Protein 9IN7 (pdb70)

Structure (mmCIF, N/CA/C/O backbone):
data_9IN7
#
_entry.id   9IN7
#
_cell.length_a   46.498
_cell.length_b   114.948
_cell.length_c   53.171
_cell.angle_alpha   90.000
_cell.angle_beta   90.000
_cell.angle_gamma   90.000
#
_symmetry.space_group_name_H-M   'P 21 21 2'
#
loop_
_entity.id
_entity.type
_entity.pdbx_description
1 polymer 'Viral rhodopsin OLPVR1'
2 non-polymer 'SODIUM ION'
3 non-polymer RETINAL
4 non-polymer '(2S)-2,3-dihydroxypropyl (9Z)-hexadec-9-enoate'
5 non-polymer '(2R)-2,3-dihydroxypropyl (9Z)-octadec-9-enoate'
6 non-polymer EICOSANE
7 non-polymer GLYCEROL
8 water water
#
loop_
_atom_site.group_PDB
_atom_site.id
_atom_site.type_symbol
_atom_site.label_atom_id
_atom_site.label_alt_id
_atom_site.label_comp_id
_atom_site.label_asym_id
_atom_site.label_entity_id
_atom_site.label_seq_id
_atom_site.pdbx_PDB_ins_code
_atom_site.Cartn_x
_atom_site.Cartn_y
_atom_site.Cartn_z
_atom_site.occupancy
_atom_site.B_iso_or_equiv
_atom_site.auth_seq_id
_atom_site.auth_comp_id
_atom_site.auth_asym_id
_atom_site.auth_atom_id
_atom_site.pdbx_PDB_model_num
ATOM 11 N N . ASP A 1 2 ? -1.82627 28.72262 -22.22485 1.000 39.70736 2 ASP A N 1
ATOM 12 C CA . ASP A 1 2 ? -1.76445 29.94644 -21.41043 1.000 36.60508 2 ASP A CA 1
ATOM 13 C C . ASP A 1 2 ? -2.61556 29.87316 -20.13973 1.000 29.15280 2 ASP A C 1
ATOM 14 O O . ASP A 1 2 ? -2.20025 30.32854 -19.07648 1.000 29.90906 2 ASP A O 1
ATOM 19 N N . ASN A 1 3 ? -3.81889 29.31454 -20.24429 1.000 26.45482 3 ASN A N 1
ATOM 20 C CA . ASN A 1 3 ? -4.64551 29.22182 -19.04908 1.000 25.49435 3 ASN A CA 1
ATOM 21 C C . ASN A 1 3 ? -4.17094 28.13440 -18.10021 1.000 22.53082 3 ASN A C 1
ATOM 22 O O . ASN A 1 3 ? -4.36463 28.26517 -16.88804 1.000 20.19391 3 ASN A O 1
ATOM 27 N N . ILE A 1 4 ? -3.58260 27.04530 -18.61556 1.000 22.34905 4 ILE A N 1
ATOM 28 C CA . ILE A 1 4 ? -2.97155 26.07331 -17.71208 1.000 20.31475 4 ILE A CA 1
ATOM 29 C C . ILE A 1 4 ? -1.85657 26.73274 -16.93108 1.000 21.20101 4 ILE A C 1
ATOM 30 O O . ILE A 1 4 ? -1.74335 26.57509 -15.71818 1.000 23.01147 4 ILE A O 1
ATOM 35 N N . ILE A 1 5 ? -1.02066 27.49257 -17.61644 1.000 19.47800 5 ILE A N 1
ATOM 36 C CA . ILE A 1 5 ? 0.09141 28.15989 -16.94590 1.000 20.76234 5 ILE A CA 1
ATOM 37 C C . ILE A 1 5 ? -0.43741 29.18690 -15.95661 1.000 18.42102 5 ILE A C 1
ATOM 38 O O . ILE A 1 5 ? 0.06405 29.29605 -14.83060 1.000 20.40927 5 ILE A O 1
ATOM 43 N N . MET A 1 6 ? -1.42816 29.99144 -16.37530 1.000 19.32348 6 MET A N 1
ATOM 44 C CA . MET A 1 6 ? -1.92964 31.03877 -15.48862 1.000 20.39877 6 MET A CA 1
ATOM 45 C C . MET A 1 6 ? -2.49480 30.43894 -14.20659 1.000 19.05929 6 MET A C 1
ATOM 46 O O . MET A 1 6 ? -2.19828 30.90927 -13.10280 1.000 18.80095 6 MET A O 1
ATOM 51 N N . THR A 1 7 ? -3.30645 29.38215 -14.32555 1.000 17.51802 7 THR A N 1
ATOM 52 C CA . THR A 1 7 ? -3.85226 28.75613 -13.12888 1.000 16.88990 7 THR A CA 1
ATOM 53 C C . THR A 1 7 ? -2.75741 28.07748 -12.31609 1.000 16.47737 7 THR A C 1
ATOM 54 O O . THR A 1 7 ? -2.85537 28.02373 -11.08368 1.000 17.05469 7 THR A O 1
ATOM 58 N N . ALA A 1 8 ? -1.70795 27.58195 -12.98162 1.000 17.23774 8 ALA A N 1
ATOM 59 C CA . ALA A 1 8 ? -0.55589 27.04293 -12.25790 1.000 16.72407 8 ALA A CA 1
ATOM 60 C C . ALA A 1 8 ? 0.12598 28.11826 -11.42717 1.000 17.11639 8 ALA A C 1
ATOM 61 O O . ALA A 1 8 ? 0.47066 27.88902 -10.25910 1.000 17.83585 8 ALA A O 1
ATOM 63 N N . TYR A 1 9 ? 0.30850 29.31114 -12.00509 1.000 17.47819 9 TYR A N 1
ATOM 64 C CA . TYR A 1 9 ? 0.89044 30.40912 -11.25599 1.000 16.83954 9 TYR A CA 1
ATOM 65 C C . TYR A 1 9 ? 0.00317 30.83847 -10.09412 1.000 15.93452 9 TYR A C 1
ATOM 66 O O . TYR A 1 9 ? 0.51406 31.15361 -9.01990 1.000 17.07346 9 TYR A O 1
ATOM 75 N N . ILE A 1 10 ? -1.32428 30.89763 -10.28779 1.000 17.09501 10 ILE A N 1
ATOM 76 C CA . ILE A 1 10 ? -2.22355 31.22230 -9.17476 1.000 16.31788 10 ILE A CA 1
ATOM 77 C C . ILE A 1 10 ? -2.02625 30.22613 -8.03637 1.000 17.86064 10 ILE A C 1
ATOM 78 O O . ILE A 1 10 ? -1.89679 30.60132 -6.86121 1.000 17.30082 10 ILE A O 1
ATOM 83 N N . SER A 1 11 ? -1.98505 28.93218 -8.38313 1.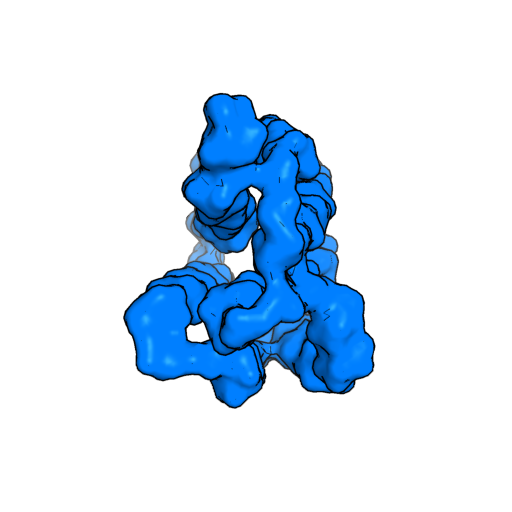000 17.07945 11 SER A N 1
ATOM 84 C CA . SER A 1 11 ? -1.78693 27.88279 -7.38908 1.000 15.57083 11 SER A CA 1
ATOM 85 C C . SER A 1 11 ? -0.44159 28.03764 -6.68665 1.000 15.60704 11 SER A C 1
ATOM 86 O O . SER A 1 11 ? -0.36062 27.94871 -5.46041 1.000 17.55851 11 SER A O 1
ATOM 89 N N . ILE A 1 12 ? 0.62822 28.27457 -7.45063 1.000 16.09438 12 ILE A N 1
ATOM 90 C CA . ILE A 1 12 ? 1.95138 28.47878 -6.85585 1.000 18.29730 12 ILE A CA 1
ATOM 91 C C . ILE A 1 12 ? 1.95461 29.68286 -5.92310 1.000 16.67632 12 ILE A C 1
ATOM 92 O O . ILE A 1 12 ? 2.56048 29.64811 -4.84410 1.000 17.78484 12 ILE A O 1
ATOM 97 N N . PHE A 1 13 ? 1.27868 30.77437 -6.31623 1.000 16.27501 13 PHE A N 1
ATOM 98 C CA . PHE A 1 13 ? 1.20773 31.97065 -5.48991 1.000 17.54482 13 PHE A CA 1
ATOM 99 C C . PHE A 1 13 ? 0.61379 31.62191 -4.13198 1.000 16.56032 13 PHE A C 1
ATOM 100 O O . PHE A 1 13 ? 1.18216 31.95099 -3.08157 1.000 18.18736 13 PHE A O 1
ATOM 108 N N A VAL A 1 14 ? -0.52219 30.92545 -4.14118 0.500 17.04407 14 VAL A N 1
ATOM 109 N N B VAL A 1 14 ? -0.54433 30.97237 -4.12288 0.500 17.29286 14 VAL A N 1
ATOM 110 C CA A VAL A 1 14 ? -1.17577 30.54742 -2.89297 0.500 15.98793 14 VAL A CA 1
ATOM 111 C CA B VAL A 1 14 ? -1.12504 30.58748 -2.84091 0.500 17.12615 14 VAL A CA 1
ATOM 112 C C A VAL A 1 14 ? -0.33331 29.54540 -2.09911 0.500 16.63503 14 VAL A C 1
ATOM 113 C C B VAL A 1 14 ? -0.20114 29.63760 -2.08287 0.500 16.31556 14 VAL A C 1
ATOM 114 O O A VAL A 1 14 ? -0.34156 29.56084 -0.86382 0.500 16.91433 14 VAL A O 1
ATOM 115 O O B VAL A 1 14 ? -0.02137 29.77361 -0.86506 0.500 15.77431 14 VAL A O 1
ATOM 122 N N . GLN A 1 15 ? 0.40621 28.67445 -2.78580 1.000 16.60583 15 GLN A N 1
ATOM 123 C CA . GLN A 1 15 ? 1.28407 27.72385 -2.11133 1.000 16.82212 15 GLN A CA 1
ATOM 124 C C . GLN A 1 15 ? 2.38344 28.43961 -1.33310 1.000 17.68666 15 GLN A C 1
ATOM 125 O O . GLN A 1 15 ? 2.68406 28.08989 -0.19132 1.000 17.31309 15 GLN A O 1
ATOM 131 N N . ILE A 1 16 ? 3.02710 29.41613 -1.96319 1.000 18.33487 16 ILE A N 1
ATOM 132 C CA . ILE A 1 16 ? 4.14275 30.09399 -1.33909 1.000 20.16966 16 ILE A CA 1
ATOM 133 C C . ILE A 1 16 ? 3.68562 30.83492 -0.09683 1.000 18.90342 16 ILE A C 1
ATOM 134 O O . ILE A 1 16 ? 4.32912 30.77025 0.95083 1.000 21.22527 16 ILE A O 1
ATOM 139 N N . ILE A 1 17 ? 2.58306 31.57540 -0.20112 1.000 19.11024 17 ILE A N 1
ATOM 140 C CA . ILE A 1 17 ? 2.11374 32.33516 0.95779 1.000 21.18922 17 ILE A CA 1
ATOM 141 C C . ILE A 1 17 ? 1.65746 31.38593 2.07190 1.000 18.31193 17 ILE A C 1
ATOM 142 O O . ILE A 1 17 ? 1.94976 31.59976 3.25696 1.000 20.33270 17 ILE A O 1
ATOM 147 N N A THR A 1 18 ? 0.97868 30.29961 1.69299 0.700 17.97551 18 THR A N 1
ATOM 148 N N B THR A 1 18 ? 0.93765 30.32540 1.71729 0.300 18.81445 18 THR A N 1
ATOM 149 C CA A THR A 1 18 ? 0.52369 29.31148 2.66682 0.700 17.41113 18 THR A CA 1
ATOM 150 C CA B THR A 1 18 ? 0.54082 29.36627 2.73945 0.300 19.51962 18 THR A CA 1
ATOM 151 C C A THR A 1 18 ? 1.68367 28.62431 3.36945 0.700 17.77472 18 THR A C 1
ATOM 152 C C B THR A 1 18 ? 1.75133 28.75331 3.42411 0.300 18.66425 18 THR A C 1
ATOM 153 O O A THR A 1 18 ? 1.59267 28.28942 4.55581 0.700 18.77553 18 THR A O 1
ATOM 154 O O B THR A 1 18 ? 1.77392 28.62475 4.65355 0.300 15.86349 18 THR A O 1
ATOM 161 N N . ALA A 1 19 ? 2.78241 28.39223 2.65403 1.000 18.30804 19 ALA A N 1
ATOM 162 C CA . ALA A 1 19 ? 3.94452 27.77118 3.27592 1.000 17.77719 19 ALA A CA 1
ATOM 163 C C . ALA A 1 19 ? 4.56402 28.70792 4.30826 1.000 18.29951 19 ALA A C 1
ATOM 164 O O . ALA A 1 19 ? 4.94474 28.27457 5.41001 1.000 17.38022 19 ALA A O 1
ATOM 166 N N . ILE A 1 20 ? 4.67619 29.99353 3.97125 1.000 17.66060 20 ILE A N 1
ATOM 167 C CA . ILE A 1 20 ? 5.21204 30.96350 4.93619 1.000 18.57187 20 ILE A CA 1
ATOM 168 C C . ILE A 1 20 ? 4.34667 30.99746 6.18589 1.000 17.17360 20 ILE A C 1
ATOM 169 O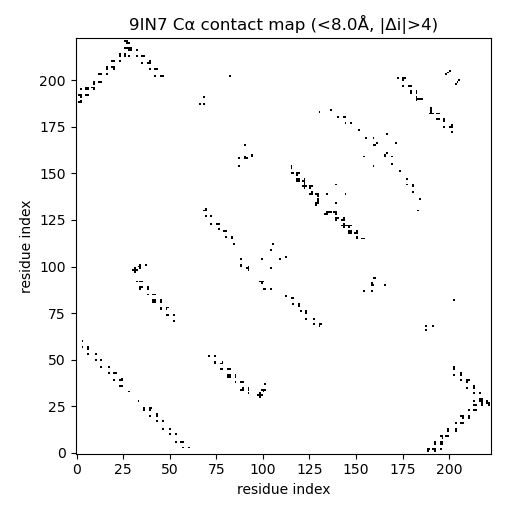 O . ILE A 1 20 ? 4.84379 30.91436 7.32075 1.000 19.16846 20 ILE A O 1
ATOM 174 N N . ILE A 1 21 ? 3.03580 31.11168 5.99588 1.000 19.33270 21 ILE A N 1
ATOM 175 C CA . ILE A 1 21 ? 2.11539 31.13757 7.12440 1.000 19.68580 21 ILE A CA 1
ATOM 176 C C . ILE A 1 21 ? 2.28069 29.88079 7.96715 1.000 19.21647 21 ILE A C 1
ATOM 177 O O . ILE A 1 21 ? 2.33701 29.93718 9.20319 1.000 18.84851 21 ILE A O 1
ATOM 182 N N . SER A 1 22 ? 2.36886 28.72646 7.30939 1.000 18.56895 22 SER A N 1
ATOM 183 C CA . SER A 1 22 ? 2.44887 27.46668 8.04041 1.000 18.66945 22 SER A CA 1
ATOM 184 C C . SER A 1 22 ? 3.73155 27.38080 8.85934 1.000 17.85333 22 SER A C 1
ATOM 185 O O . SER A 1 22 ? 3.71552 26.87835 9.98565 1.000 19.88991 22 SER A O 1
ATOM 188 N N . VAL A 1 23 ? 4.85451 27.85414 8.31683 1.000 16.75570 23 VAL A N 1
ATOM 189 C CA . VAL A 1 23 ? 6.10695 27.79353 9.06023 1.000 18.52999 23 VAL A CA 1
ATOM 190 C C . VAL A 1 23 ? 6.00498 28.60298 10.34693 1.000 19.22225 23 VAL A C 1
ATOM 191 O O . VAL A 1 23 ? 6.36332 28.11804 11.42373 1.000 18.22334 23 VAL A O 1
ATOM 195 N N . TYR A 1 24 ? 5.46489 29.82735 10.27163 1.000 17.70840 24 TYR A N 1
ATOM 196 C CA . TYR A 1 24 ? 5.25932 30.60113 11.49397 1.000 16.95887 24 TYR A CA 1
ATOM 197 C C . TYR A 1 24 ? 4.32322 29.87917 12.44538 1.000 17.53716 24 TYR A C 1
ATOM 198 O O . TYR A 1 24 ? 4.52970 29.87839 13.66269 1.000 19.26018 24 TYR A O 1
ATOM 207 N N . GLY A 1 25 ? 3.31266 29.21954 11.89945 1.000 17.66237 25 GLY A N 1
ATOM 208 C CA . GLY A 1 25 ? 2.36041 28.48741 12.71816 1.000 18.00063 25 GLY A CA 1
ATOM 209 C C . GLY A 1 25 ? 3.01663 27.42168 13.57328 1.000 19.24996 25 GLY A C 1
ATOM 210 O O . GLY A 1 25 ? 2.54133 27.12821 14.66524 1.000 19.80733 25 GLY A O 1
ATOM 211 N N . LEU A 1 26 ? 4.08349 26.80041 13.06857 1.000 18.28556 26 LEU A N 1
ATOM 212 C CA . LEU A 1 26 ? 4.78651 25.75857 13.80506 1.000 20.32295 26 LEU A CA 1
ATOM 213 C C . LEU A 1 26 ? 5.39031 26.26080 15.10136 1.000 20.38663 26 LEU A C 1
ATOM 214 O O . LEU A 1 26 ? 5.65138 25.45376 16.00293 1.000 23.84336 26 LEU A O 1
ATOM 219 N N . PHE A 1 27 ? 5.61233 27.55461 15.22444 1.000 21.12229 27 PHE A N 1
ATOM 220 C CA . PHE A 1 27 ? 6.26806 28.09985 16.39329 1.000 22.57402 27 PHE A CA 1
ATOM 221 C C . PHE A 1 27 ? 5.31759 28.79660 17.34608 1.000 22.92759 27 PHE A C 1
ATOM 222 O O . PHE A 1 27 ? 5.77127 29.36994 18.34775 1.000 23.78093 27 PHE A O 1
ATOM 230 N N . ILE A 1 28 ? 4.02292 28.76258 17.06673 1.000 19.83857 28 ILE A N 1
ATOM 231 C CA . ILE A 1 28 ? 3.05743 29.32842 18.01207 1.000 20.79268 28 ILE A CA 1
ATOM 232 C C . ILE A 1 28 ? 2.97379 28.40959 19.22899 1.000 22.11793 28 ILE A C 1
ATOM 233 O O . ILE A 1 28 ? 2.73710 27.20648 19.07220 1.000 22.91803 28 ILE A O 1
ATOM 238 N N . PRO A 1 29 ? 3.15891 28.91312 20.45264 1.000 24.11360 29 PRO A N 1
ATOM 239 C CA . PRO A 1 29 ? 3.04175 28.03421 21.63073 1.000 24.65325 29 PRO A CA 1
ATOM 240 C C . PRO A 1 29 ? 1.62168 27.52510 21.77390 1.000 24.60491 29 PRO A C 1
ATOM 241 O O . PRO A 1 29 ? 0.65939 28.20787 21.41166 1.000 24.51326 29 PRO A O 1
ATOM 245 N N . LEU A 1 30 ? 1.50289 26.29290 22.27285 1.000 22.06139 30 LEU A N 1
ATOM 246 C CA . LEU A 1 30 ? 0.23014 25.58246 22.34032 1.000 22.32472 30 LEU A CA 1
ATOM 247 C C . LEU A 1 30 ? -0.06754 25.10489 23.74568 1.000 21.49762 30 LEU A C 1
ATOM 248 O O . LEU A 1 30 ? 0.81715 24.62135 24.45861 1.000 26.40141 30 LEU A O 1
ATOM 253 N N . ASN A 1 31 ? -1.32306 25.22602 24.13520 1.000 20.89781 31 ASN A N 1
ATOM 254 C CA . ASN A 1 31 ? -1.80287 24.52224 25.30416 1.000 18.62968 31 ASN A CA 1
ATOM 255 C C . ASN A 1 31 ? -1.77632 23.01035 25.05860 1.000 19.70126 31 ASN A C 1
ATOM 256 O O . ASN A 1 31 ? -1.82624 22.54434 23.92140 1.000 20.20642 31 ASN A O 1
ATOM 261 N N . PHE A 1 32 ? -1.74283 22.24974 26.15748 1.000 22.24353 32 PHE A N 1
ATOM 262 C CA . PHE A 1 32 ? -1.69455 20.78642 26.10867 1.000 22.07571 32 PHE A CA 1
ATOM 263 C C . PHE A 1 32 ? -2.69875 20.20958 25.11908 1.000 19.50261 32 PHE A C 1
ATOM 264 O O . PHE A 1 32 ? -2.36235 19.34855 24.28957 1.000 21.59703 32 PHE A O 1
ATOM 272 N N . LYS A 1 33 ? -3.95582 20.64608 25.20214 1.000 19.03684 33 LYS A N 1
ATOM 273 C CA . LYS A 1 33 ? -4.97721 19.99654 24.39769 1.000 22.82123 33 LYS A CA 1
ATOM 274 C C . LYS A 1 33 ? -4.78041 20.23795 22.90672 1.000 19.93690 33 LYS A C 1
ATOM 275 O O . LYS A 1 33 ? -5.36571 19.52435 22.09877 1.000 20.77731 33 LYS A O 1
ATOM 281 N N . ASP A 1 34 ? -3.97749 21.22525 22.51834 1.000 18.21447 34 ASP A N 1
ATOM 282 C CA . ASP A 1 34 ? -3.89637 21.64465 21.12362 1.000 17.92971 34 ASP A CA 1
ATOM 283 C C . ASP A 1 34 ? -2.65527 21.15523 20.39655 1.000 17.48112 34 ASP A C 1
ATOM 284 O O . ASP A 1 34 ? -2.48298 21.46621 19.21186 1.000 18.72880 34 ASP A O 1
ATOM 289 N N . ILE A 1 35 ? -1.81073 20.37872 21.06492 1.000 17.10718 35 ILE A N 1
ATOM 290 C CA . ILE A 1 35 ? -0.54776 19.94154 20.48599 1.000 19.80461 35 ILE A CA 1
ATOM 291 C C . ILE A 1 35 ? -0.74675 19.24707 19.13770 1.000 19.12854 35 ILE A C 1
ATOM 292 O O . ILE A 1 35 ? 0.05606 19.41977 18.20808 1.000 18.51740 35 ILE A O 1
ATOM 297 N N . ILE A 1 36 ? -1.81118 18.46226 18.99236 1.000 17.73917 36 ILE A N 1
ATOM 298 C CA . ILE A 1 36 ? -2.01813 17.74771 17.73690 1.000 17.37749 36 ILE A CA 1
ATOM 299 C C . ILE A 1 36 ? -2.15054 18.69344 16.54232 1.000 17.39874 36 ILE A C 1
ATOM 300 O O . ILE A 1 36 ? -1.86746 18.30187 15.41154 1.000 16.26754 36 ILE A O 1
ATOM 305 N N . LEU A 1 37 ? -2.53754 19.94560 16.75144 1.000 17.37673 37 LEU A N 1
ATOM 306 C CA . LEU A 1 37 ? -2.65330 20.86775 15.61969 1.000 17.02608 37 LEU A CA 1
ATOM 307 C C . LEU A 1 37 ? -1.30481 21.10752 14.95896 1.000 15.69533 37 LEU A C 1
ATOM 308 O O . LEU A 1 37 ? -1.22025 21.27435 13.73791 1.000 16.21802 37 LEU A O 1
ATOM 313 N N . ARG A 1 38 ? -0.24342 21.18769 15.75483 1.000 16.38366 38 ARG A N 1
ATOM 314 C CA . ARG A 1 38 ? 1.09445 21.35854 15.19581 1.000 16.97103 38 ARG A CA 1
ATOM 315 C C . ARG A 1 38 ? 1.53826 20.09558 14.47988 1.000 16.63419 38 ARG A C 1
ATOM 316 O O . ARG A 1 38 ? 2.19267 20.16397 13.43046 1.000 17.69839 38 ARG A O 1
ATOM 324 N N . GLU A 1 39 ? 1.12791 18.92053 14.99099 1.000 16.27235 39 GLU A N 1
A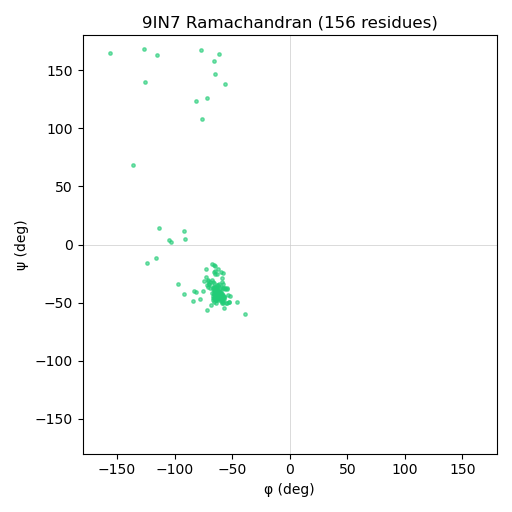TOM 325 C CA . GLU A 1 39 ? 1.41972 17.67117 14.28436 1.000 16.43476 39 GLU A CA 1
ATOM 326 C C . GLU A 1 39 ? 0.73868 17.64737 12.91570 1.000 16.18852 39 GLU A C 1
ATOM 327 O O . GLU A 1 39 ? 1.33006 17.21445 11.91518 1.000 17.45515 39 GLU A O 1
ATOM 333 N N . ILE A 1 40 ? -0.50177 18.12925 12.84365 1.000 15.95573 40 ILE A N 1
ATOM 334 C CA . ILE A 1 40 ? -1.20609 18.24639 11.57083 1.000 16.52641 40 ILE A CA 1
ATOM 335 C C . ILE A 1 40 ? -0.47836 19.21550 10.64909 1.000 16.58104 40 ILE A C 1
ATOM 336 O O . ILE A 1 40 ? -0.25641 18.93663 9.46737 1.000 15.92415 40 ILE A O 1
ATOM 341 N N . LEU A 1 41 ? -0.11448 20.38225 11.17363 1.000 17.25511 41 LEU A N 1
ATOM 342 C CA . LEU A 1 41 ? 0.48411 21.41392 10.33339 1.000 18.41216 41 LEU A CA 1
ATOM 343 C C . LEU A 1 41 ? 1.80240 20.95566 9.71773 1.000 17.06764 41 LEU A C 1
ATOM 344 O O . LEU A 1 41 ? 2.08580 21.25165 8.55598 1.000 17.53338 41 LEU A O 1
ATOM 349 N N A ILE A 1 42 ? 2.63368 20.26404 10.50011 0.500 16.49172 42 ILE A N 1
ATOM 350 N N B ILE A 1 42 ? 2.61125 20.19463 10.45247 0.500 16.58910 42 ILE A N 1
ATOM 351 C CA A ILE A 1 42 ? 3.86702 19.67992 9.97817 0.500 17.25847 42 ILE A CA 1
ATOM 352 C CA B ILE A 1 42 ? 3.87812 19.76809 9.86715 0.500 18.51243 42 ILE A CA 1
ATOM 353 C C A ILE A 1 42 ? 3.57248 18.80708 8.76611 0.500 17.80245 42 ILE A C 1
ATOM 354 C C B ILE A 1 42 ? 3.66413 18.71162 8.78622 0.500 17.97588 42 ILE A C 1
ATOM 355 O O A ILE A 1 42 ? 4.18334 18.95408 7.69911 0.500 17.74745 42 ILE A O 1
ATOM 356 O O B ILE A 1 42 ? 4.44712 18.62284 7.82817 0.500 16.90779 42 ILE A O 1
ATOM 365 N N . LEU A 1 43 ? 2.62258 17.88792 8.91224 1.000 16.47544 43 LEU A N 1
ATOM 366 C CA . LEU A 1 43 ? 2.28838 16.99458 7.81667 1.000 16.83828 43 LEU A CA 1
ATOM 367 C C . LEU A 1 43 ? 1.76370 17.75902 6.60109 1.000 16.35746 43 LEU A C 1
ATOM 368 O O . LEU 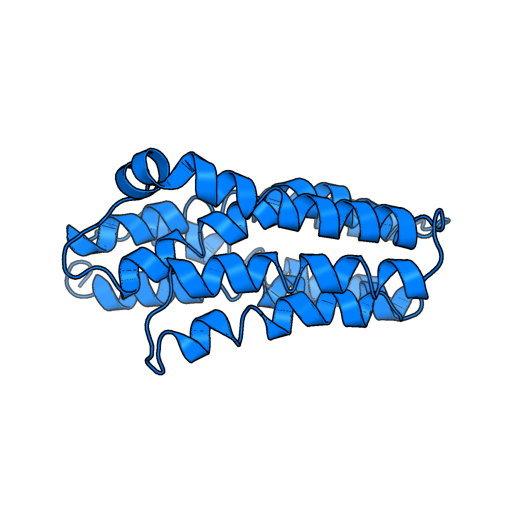A 1 43 ? 2.04647 17.37968 5.45646 1.000 16.33159 43 LEU A O 1
ATOM 373 N N A GLU A 1 44 ? 0.95806 18.80819 6.81514 0.700 16.62901 44 GLU A N 1
ATOM 374 N N B GLU A 1 44 ? 1.01343 18.84003 6.83641 0.300 16.89910 44 GLU A N 1
ATOM 375 C CA A GLU A 1 44 ? 0.47720 19.60031 5.68821 0.700 18.00960 44 GLU A CA 1
ATOM 376 C CA B GLU A 1 44 ? 0.54860 19.67142 5.73715 0.300 15.95967 44 GLU A CA 1
ATOM 377 C C A GLU A 1 44 ? 1.62764 20.26194 4.96052 0.700 16.55026 44 GLU A C 1
ATOM 378 C C B GLU A 1 44 ? 1.69685 20.40869 5.07469 0.300 14.42251 44 GLU A C 1
ATOM 379 O O A GLU A 1 44 ? 1.61912 20.34687 3.73106 0.700 15.76927 44 GLU A O 1
ATOM 380 O O B GLU A 1 44 ? 1.60607 20.74137 3.89351 0.300 17.06341 44 GLU A O 1
ATOM 391 N N A LEU A 1 45 ? 2.63152 20.72499 5.70234 0.500 16.02745 45 LEU A N 1
ATOM 392 N N B LEU A 1 45 ? 2.78263 20.66751 5.80260 0.500 16.63863 45 LEU A N 1
ATOM 393 C CA A LEU A 1 45 ? 3.82458 21.28996 5.08305 0.500 18.08469 45 LEU A CA 1
ATOM 394 C CA B LEU A 1 45 ? 3.93185 21.30693 5.17536 0.500 16.85987 45 LEU A CA 1
ATOM 395 C C A LEU A 1 45 ? 4.55095 20.25381 4.24136 0.500 17.96467 45 LEU A C 1
ATOM 396 C C B LEU A 1 45 ? 4.72690 20.30006 4.35652 0.500 16.49135 45 LEU A C 1
ATOM 397 O O A LEU A 1 45 ? 5.01418 20.56138 3.13360 0.500 18.71511 45 LEU A O 1
ATOM 398 O O B LEU A 1 45 ? 5.35980 20.66594 3.35515 0.500 17.61499 45 LEU A O 1
ATOM 407 N N . ILE A 1 46 ? 4.69122 19.03011 4.76292 1.000 17.78575 46 ILE A N 1
ATOM 408 C CA . ILE A 1 46 ? 5.29640 17.96132 3.97361 1.000 18.08930 46 ILE A CA 1
ATOM 409 C C . ILE A 1 46 ? 4.53125 17.74992 2.66314 1.000 18.01126 46 ILE A C 1
ATOM 410 O O . ILE A 1 46 ? 5.12569 17.60595 1.58833 1.000 18.43078 46 ILE A O 1
ATOM 415 N N . VAL A 1 47 ? 3.20099 17.72692 2.73405 1.000 15.72471 47 VAL A N 1
ATOM 416 C CA . VAL A 1 47 ? 2.37316 17.70804 1.53070 1.000 16.98841 47 VAL A CA 1
ATOM 417 C C . VAL A 1 47 ? 2.73770 18.85501 0.60065 1.000 16.82820 47 VAL A C 1
ATOM 418 O O . VAL A 1 47 ? 2.83728 18.66699 -0.62033 1.000 17.15158 47 VAL A O 1
ATOM 422 N N . GLN A 1 48 ? 2.93925 20.05951 1.15876 1.000 16.53157 48 GLN A N 1
ATOM 423 C CA . GLN A 1 48 ? 3.31928 21.20773 0.33478 1.000 17.31165 48 GLN A CA 1
ATOM 424 C C . GLN A 1 48 ? 4.65669 21.01607 -0.36229 1.000 19.06086 48 GLN A C 1
ATOM 425 O O . GLN A 1 48 ? 4.85250 21.54059 -1.45281 1.000 18.60264 48 GLN A O 1
ATOM 431 N N . ILE A 1 49 ? 5.61550 20.34340 0.26474 1.000 18.71323 49 ILE A N 1
ATOM 432 C CA . ILE A 1 49 ? 6.88587 20.09988 -0.42146 1.000 20.18784 49 ILE A CA 1
ATOM 433 C C . ILE A 1 49 ? 6.64906 19.30953 -1.69609 1.000 20.99861 49 ILE A C 1
ATOM 434 O O . ILE A 1 49 ? 7.14189 19.66987 -2.77689 1.000 19.22908 49 ILE A O 1
ATOM 439 N N A ILE A 1 50 ? 5.90549 18.20856 -1.58730 0.500 17.67425 50 ILE A N 1
ATOM 440 N N B ILE A 1 50 ? 5.84180 18.25243 -1.60023 0.500 20.26422 50 ILE A N 1
ATOM 441 C CA A ILE A 1 50 ? 5.57472 17.40541 -2.76725 0.500 16.81407 50 ILE A CA 1
ATOM 442 C CA B ILE A 1 50 ? 5.57608 17.39259 -2.75551 0.500 19.28601 50 ILE A CA 1
ATOM 443 C C A ILE A 1 50 ? 4.83817 18.24733 -3.78949 0.500 18.19904 50 ILE A C 1
ATOM 444 C C B ILE A 1 50 ? 4.75735 18.13365 -3.80082 0.500 18.45102 50 ILE A C 1
ATOM 445 O O A ILE A 1 50 ? 5.23157 18.31106 -4.96004 0.500 17.09570 50 ILE A O 1
ATOM 446 O O B ILE A 1 50 ? 5.02539 18.02604 -5.00492 0.500 19.44913 50 ILE A O 1
ATOM 455 N N . GLU A 1 51 ? 3.76164 18.91151 -3.35498 1.000 17.03444 51 GLU A N 1
ATOM 456 C CA . GLU A 1 51 ? 2.94977 19.70355 -4.26475 1.000 18.11161 51 GLU A CA 1
ATOM 457 C C . GLU A 1 51 ? 3.79851 20.71617 -5.02558 1.000 17.24950 51 GLU A C 1
ATOM 458 O O . GLU A 1 51 ? 3.65946 20.86182 -6.24087 1.000 17.89911 51 GLU A O 1
ATOM 464 N N . PHE A 1 52 ? 4.70764 21.38856 -4.33314 1.000 17.73482 52 PHE A N 1
ATOM 465 C CA . PHE A 1 52 ? 5.50180 22.41982 -4.95704 1.000 18.40501 52 PHE A CA 1
ATOM 466 C C . PHE A 1 52 ? 6.44816 21.82563 -5.99094 1.000 18.74448 52 PHE A C 1
ATOM 467 O O . PHE A 1 52 ? 6.62150 22.39531 -7.07793 1.000 19.63173 52 PHE A O 1
ATOM 475 N N . ILE A 1 53 ? 7.07103 20.68429 -5.67656 1.000 19.22507 53 ILE A N 1
ATOM 476 C CA . ILE A 1 53 ? 7.93005 20.02851 -6.65663 1.000 20.03610 53 ILE A CA 1
ATOM 477 C C . ILE A 1 53 ? 7.13649 19.72580 -7.91888 1.000 17.89609 53 ILE A C 1
ATOM 478 O O . ILE A 1 53 ? 7.60411 19.97970 -9.04439 1.000 19.05117 53 ILE A O 1
ATOM 483 N N . PHE A 1 54 ? 5.90964 19.20990 -7.75529 1.000 17.43409 54 PHE A N 1
ATOM 484 C CA . PHE A 1 54 ? 5.06534 18.96919 -8.92346 1.000 18.38242 54 PHE A CA 1
ATOM 485 C C . PHE A 1 54 ? 4.83760 20.24455 -9.72856 1.000 18.36265 54 PHE A C 1
ATOM 486 O O . PHE A 1 54 ? 4.96026 20.23976 -10.96234 1.000 18.12770 54 PHE A O 1
ATOM 494 N N . TYR A 1 55 ? 4.46076 21.33613 -9.05010 1.000 17.61206 55 TYR A N 1
ATOM 495 C CA . TYR A 1 55 ? 4.11847 22.56946 -9.76684 1.000 18.51096 55 TYR A CA 1
ATOM 496 C C . TYR A 1 55 ? 5.31281 23.17179 -10.48587 1.000 18.86366 55 TYR A C 1
ATOM 497 O O . TYR A 1 55 ? 5.15926 23.73864 -11.57938 1.000 19.01751 55 TYR A O 1
ATOM 506 N N . ILE A 1 56 ? 6.50579 23.10028 -9.87563 1.000 18.87372 56 ILE A N 1
ATOM 507 C CA . ILE A 1 56 ? 7.70032 23.58319 -10.57541 1.000 19.13424 56 ILE A CA 1
ATOM 508 C C . ILE A 1 56 ? 7.99731 22.70642 -11.78934 1.000 19.21772 56 ILE A C 1
ATOM 509 O O . ILE A 1 56 ? 8.29431 23.21123 -12.88335 1.000 20.14476 56 ILE A O 1
ATOM 514 N N . TRP A 1 57 ? 7.94642 21.38509 -11.61914 1.000 20.48603 57 TRP A N 1
ATOM 515 C CA . TRP A 1 57 ? 8.02474 20.46932 -12.75444 1.000 19.60708 57 TRP A CA 1
ATOM 516 C C . TRP A 1 57 ? 7.00028 20.83438 -13.83182 1.000 18.88289 57 TRP A C 1
ATOM 517 O O . TRP A 1 57 ? 7.31599 20.86267 -15.03050 1.000 20.61172 57 TRP A O 1
ATOM 528 N N . LEU A 1 58 ? 5.77254 21.14062 -13.41738 1.000 17.53344 58 LEU A N 1
ATOM 529 C CA . LEU A 1 58 ? 4.70566 21.43519 -14.37964 1.000 19.53745 58 LEU A CA 1
ATOM 530 C C . LEU A 1 58 ? 5.01331 22.69679 -15.18036 1.000 21.45888 58 LEU A C 1
ATOM 531 O O . LEU A 1 58 ? 4.91067 22.69886 -16.41118 1.000 22.13217 58 LEU A O 1
ATOM 536 N N . ILE A 1 59 ? 5.41013 23.78496 -14.50976 1.000 20.36978 59 ILE A N 1
ATOM 537 C CA . ILE A 1 59 ? 5.57473 25.01713 -15.27627 1.000 23.65621 59 ILE A CA 1
ATOM 538 C C . ILE A 1 59 ? 6.76714 24.91904 -16.20506 1.000 23.46526 59 ILE A C 1
ATOM 539 O O . ILE A 1 59 ? 6.74284 25.48544 -17.30284 1.000 25.14147 59 ILE A O 1
ATOM 544 N N . ILE A 1 60 ? 7.81537 24.18998 -15.80713 1.000 22.62652 60 ILE A N 1
ATOM 545 C CA . ILE A 1 60 ? 8.94785 23.94568 -16.69511 1.000 23.93350 60 ILE A CA 1
ATOM 546 C C . ILE A 1 60 ? 8.52234 23.08042 -17.86869 1.000 24.15370 60 ILE A C 1
ATOM 547 O O . ILE A 1 60 ? 8.86676 23.35925 -19.01933 1.000 27.80407 60 ILE A O 1
ATOM 552 N N . THR A 1 61 ? 7.75192 22.02669 -17.59396 1.000 24.54250 61 THR A N 1
ATOM 55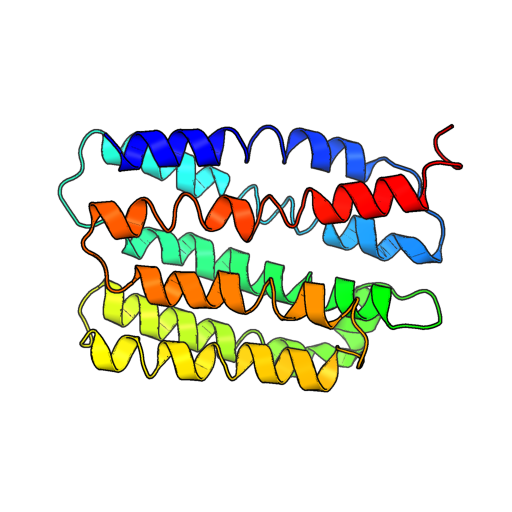3 C CA . THR A 1 61 ? 7.38183 21.07571 -18.64291 1.000 27.22158 61 THR A CA 1
ATOM 554 C C . THR A 1 61 ? 6.40558 21.68582 -19.64504 1.000 27.54374 61 THR A C 1
ATOM 555 O O . THR A 1 61 ? 6.46185 21.37328 -20.84337 1.000 28.93492 61 THR A O 1
ATOM 559 N N . LEU A 1 62 ? 5.51662 22.56678 -19.18495 1.000 28.92890 62 LEU A N 1
ATOM 560 C CA . LEU A 1 62 ? 4.52660 23.15984 -20.08669 1.000 30.55028 62 LEU A CA 1
ATOM 561 C C . LEU A 1 62 ? 5.14838 24.04391 -21.15519 1.000 36.28187 62 LEU A C 1
ATOM 562 O O . LEU A 1 62 ? 4.47748 24.36352 -22.14474 1.000 42.33313 62 LEU A O 1
ATOM 567 N N . GLN A 1 63 ? 6.39907 24.47159 -20.97447 1.000 36.43088 63 GLN A N 1
ATOM 568 C CA . GLN A 1 63 ? 7.07160 25.23388 -22.02094 1.000 40.32334 63 GLN A CA 1
ATOM 569 C C . GLN A 1 63 ? 7.08400 24.46829 -23.33708 1.000 45.50032 63 GLN A C 1
ATOM 570 O O . GLN A 1 63 ? 6.93320 25.06206 -24.41110 1.000 47.43560 63 GLN A O 1
ATOM 576 N N . SER A 1 64 ? 7.25313 23.13969 -23.27410 1.000 47.27200 64 SER A N 1
ATOM 577 C CA . SER A 1 64 ? 7.33066 22.29383 -24.45817 1.000 52.77354 64 SER A CA 1
ATOM 578 C C . SER A 1 64 ? 6.48528 21.04248 -24.20997 1.000 54.43220 64 SER A C 1
ATOM 579 O O . SER A 1 64 ? 6.98659 19.92968 -24.07884 1.000 55.67132 64 SER A O 1
ATOM 582 N N . ILE A 1 65 ? 5.17460 21.23574 -24.14028 1.000 54.65537 65 ILE A N 1
ATOM 583 C CA . ILE A 1 65 ? 4.23534 20.14066 -23.93574 1.000 56.88633 65 ILE A CA 1
ATOM 584 C C . ILE A 1 65 ? 3.99016 19.45702 -25.27476 1.000 56.17302 65 ILE A C 1
ATOM 585 O O . ILE A 1 65 ? 3.59058 20.10196 -26.25001 1.000 56.37979 65 ILE A O 1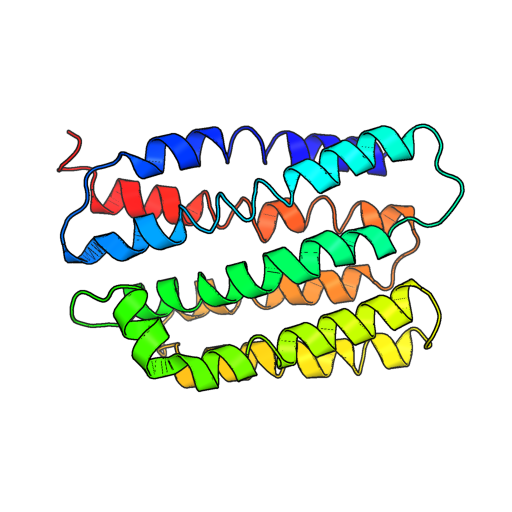
ATOM 587 N N . ASN A 1 66 ? 4.23981 18.15077 -25.32436 1.000 56.21777 66 ASN A N 1
ATOM 588 C CA . ASN A 1 66 ? 3.92394 17.35350 -26.49548 1.000 57.42982 66 ASN A CA 1
ATOM 589 C C . ASN A 1 66 ? 3.02578 16.16753 -26.19678 1.000 55.45855 66 ASN A C 1
ATOM 590 O O . ASN A 1 66 ? 2.46285 15.59234 -27.13573 1.000 59.91035 66 ASN A O 1
ATOM 595 N N . GLU A 1 67 ? 2.87587 15.77974 -24.93478 1.000 46.55638 67 GLU A N 1
ATOM 596 C CA . GLU A 1 67 ? 1.96313 14.71172 -24.57518 1.000 40.92064 67 GLU A CA 1
ATOM 597 C C . GLU A 1 67 ? 1.01727 15.21420 -23.49571 1.000 33.77308 67 GLU A C 1
ATOM 598 O O . GLU A 1 67 ? 1.18987 16.27923 -22.89894 1.000 34.22692 67 GLU A O 1
ATOM 604 N N . ASP A 1 68 ? -0.00729 14.43353 -23.25635 1.000 30.60655 68 ASP A N 1
ATOM 605 C CA . ASP A 1 68 ? -0.92750 14.75840 -22.19373 1.000 24.01183 68 ASP A CA 1
ATOM 606 C C . ASP A 1 68 ? -0.23021 14.38883 -20.88532 1.000 25.31475 68 ASP A C 1
ATOM 607 O O . ASP A 1 68 ? -0.10935 13.20198 -20.55492 1.000 29.23798 68 ASP A O 1
ATOM 612 N N . ILE A 1 69 ? 0.19731 15.39582 -20.10439 1.000 23.31201 69 ILE A N 1
ATOM 613 C CA . ILE A 1 69 ? 0.95718 15.14253 -18.87857 1.000 24.86441 69 ILE A CA 1
ATOM 614 C C . ILE A 1 69 ? 0.09606 15.01890 -17.62440 1.000 21.63375 69 ILE A C 1
ATOM 615 O O . ILE A 1 69 ? 0.63351 14.99563 -16.51028 1.000 20.20575 69 ILE A O 1
ATOM 620 N N . THR A 1 70 ? -1.22539 14.92006 -17.79007 1.000 20.00672 70 THR A N 1
ATOM 621 C CA . THR A 1 70 ? -2.11641 14.89139 -16.63725 1.000 17.10948 70 THR A CA 1
ATOM 622 C C . THR A 1 70 ? -1.75436 13.76567 -15.67020 1.000 17.57462 70 THR A C 1
ATOM 623 O O . THR A 1 70 ? -1.80835 13.93667 -14.45194 1.000 17.24322 70 THR A O 1
ATOM 627 N N . TYR A 1 71 ? -1.36673 12.61164 -16.20294 1.000 17.44581 71 TYR A N 1
ATOM 628 C CA . TYR A 1 71 ? -1.06549 11.43524 -15.39052 1.000 18.34390 71 TYR A CA 1
ATOM 629 C C . TYR A 1 71 ? 0.04751 11.69298 -14.36897 1.000 18.40055 71 TYR A C 1
ATOM 630 O O . TYR A 1 71 ? 0.09792 11.00354 -13.33874 1.000 17.27956 71 TYR A O 1
ATOM 639 N N . VAL A 1 72 ? 0.93344 12.67151 -14.61053 1.000 17.88993 72 VAL A N 1
ATOM 640 C CA . VAL A 1 72 ? 2.03800 12.91860 -13.69063 1.000 16.83942 72 VAL A CA 1
ATOM 641 C C . VAL A 1 72 ? 1.50686 13.39276 -12.34624 1.000 17.27733 72 VAL A C 1
ATOM 642 O O . VAL A 1 72 ? 2.16165 13.18117 -11.31780 1.000 18.17002 72 VAL A O 1
ATOM 646 N N . ARG A 1 73 ? 0.31911 13.99712 -12.32822 1.000 16.05365 73 ARG A N 1
ATOM 647 C CA . ARG A 1 73 ? -0.24439 14.41905 -11.05325 1.000 15.19553 73 ARG A CA 1
ATOM 648 C C . ARG A 1 73 ? -0.42438 13.25426 -10.09580 1.000 15.84185 73 ARG A C 1
ATOM 649 O O . ARG A 1 73 ? -0.38483 13.45843 -8.88066 1.000 16.32449 73 ARG A O 1
ATOM 657 N N . TYR A 1 74 ? -0.64771 12.04061 -10.61295 1.000 15.94188 74 TYR A N 1
ATOM 658 C CA . TYR A 1 74 ? -0.83834 10.88229 -9.75448 1.000 16.27917 74 TYR A CA 1
ATOM 659 C C . TYR A 1 74 ? 0.39191 10.56025 -8.92050 1.000 15.47179 74 TYR A C 1
ATOM 660 O O . TYR A 1 74 ? 0.25456 9.99784 -7.83002 1.000 17.12523 74 TYR A O 1
ATOM 669 N N . PHE A 1 75 ? 1.59676 10.95357 -9.37361 1.000 15.73689 75 PHE A N 1
ATOM 670 C CA . PHE A 1 75 ? 2.81005 10.70768 -8.59468 1.000 17.40189 75 PHE A CA 1
ATOM 671 C C . PHE A 1 75 ? 2.88995 11.62213 -7.38391 1.000 17.67855 75 PHE A C 1
ATOM 672 O O . PHE A 1 75 ? 3.53024 11.26459 -6.37507 1.000 19.38972 75 PHE A O 1
ATOM 680 N N . ASP A 1 76 ? 2.27522 12.81197 -7.47922 1.000 16.23262 76 ASP A N 1
ATOM 681 C CA . ASP A 1 76 ? 2.02563 13.64417 -6.31186 1.000 15.87894 76 ASP A CA 1
ATOM 682 C C . ASP A 1 76 ? 0.92525 13.02841 -5.46280 1.000 14.47351 76 ASP A C 1
ATOM 683 O O . ASP A 1 76 ? 1.13918 12.72705 -4.28790 1.000 16.17808 76 ASP A O 1
ATOM 688 N N . TRP A 1 77 ? -0.25030 12.79229 -6.05503 1.000 15.71258 77 TRP A N 1
ATOM 689 C CA . TRP A 1 77 ? -1.42786 12.39377 -5.28894 1.000 15.00779 77 TRP A CA 1
ATOM 690 C C . TRP A 1 77 ? -1.20046 11.10724 -4.49454 1.000 15.35710 77 TRP A C 1
ATOM 691 O O . TRP A 1 77 ? -1.70481 10.98603 -3.37833 1.000 15.04409 77 TRP A O 1
ATOM 702 N N . VAL A 1 78 ? -0.46584 10.14052 -5.04539 1.000 15.61357 78 VAL A N 1
ATOM 703 C CA . VAL A 1 78 ? -0.28183 8.87352 -4.33954 1.000 17.07246 78 VAL A CA 1
ATOM 704 C C . VAL A 1 78 ? 0.50151 9.06733 -3.03682 1.000 18.38718 78 VAL A C 1
ATOM 705 O O . VAL A 1 78 ? 0.40239 8.23964 -2.12665 1.000 16.85154 78 VAL A O 1
ATOM 709 N N . LEU A 1 79 ? 1.28871 10.13500 -2.93132 1.000 17.57570 79 LEU A N 1
ATOM 710 C CA . LEU A 1 79 ? 2.00532 10.49949 -1.71742 1.000 16.55767 79 LEU A CA 1
ATOM 711 C C . LEU A 1 79 ? 1.20901 11.45082 -0.84337 1.000 16.03234 79 LEU A C 1
ATOM 712 O O . LEU A 1 79 ? 1.15868 11.27604 0.38239 1.000 18.19569 79 LEU A O 1
ATOM 717 N N . THR A 1 80 ? 0.56951 12.45055 -1.45648 1.000 15.78696 80 THR A N 1
ATOM 718 C CA . THR A 1 80 ? -0.01728 13.48966 -0.62403 1.000 14.59109 80 THR A CA 1
ATOM 719 C C . THR A 1 80 ? -1.38414 13.09279 -0.09429 1.000 14.04454 80 THR A C 1
ATOM 720 O O . THR A 1 80 ? -1.71546 13.41626 1.05059 1.000 15.18040 80 THR A O 1
ATOM 724 N N . THR A 1 81 ? -2.21093 12.44158 -0.90741 1.000 15.27578 81 THR A N 1
ATOM 725 C CA . THR A 1 81 ? -3.56663 12.17395 -0.44503 1.000 16.02642 81 THR A CA 1
ATOM 726 C C . THR A 1 81 ? -3.63613 11.26266 0.77858 1.000 14.57751 81 THR A C 1
ATOM 727 O O . THR A 1 81 ? -4.48459 11.53904 1.64287 1.000 15.10884 81 THR A O 1
ATOM 731 N N . PRO A 1 82 ? -2.82065 10.21787 0.93699 1.000 14.65113 82 PRO A N 1
ATOM 732 C CA . PRO A 1 82 ? -2.91545 9.47103 2.20336 1.000 16.53875 82 PRO A CA 1
ATOM 733 C C . PRO A 1 82 ? -2.54294 10.31983 3.40316 1.000 16.76596 82 PRO A C 1
ATOM 734 O O . PRO A 1 82 ? -3.15881 10.19120 4.46632 1.000 16.17638 82 PRO A O 1
ATOM 738 N N . VAL A 1 83 ? -1.55129 11.19233 3.25236 1.000 15.96983 83 VAL A N 1
ATOM 739 C CA . VAL A 1 83 ? -1.19166 12.08071 4.35703 1.000 15.62589 83 VAL A CA 1
ATOM 740 C C . VAL A 1 83 ? -2.37131 12.97921 4.70997 1.000 14.97091 83 VAL A C 1
ATOM 741 O O . VAL A 1 83 ? -2.64947 13.22711 5.89204 1.000 16.10110 83 VAL A O 1
ATOM 745 N N . MET A 1 84 ? -3.04353 13.52872 3.68679 1.000 15.19393 84 MET A N 1
ATOM 746 C CA . MET A 1 84 ? -4.16784 14.42955 3.91134 1.000 15.09431 84 MET A CA 1
ATOM 747 C C . MET A 1 84 ? -5.30669 13.69181 4.60038 1.000 14.99209 84 MET A C 1
ATOM 748 O O . MET A 1 84 ? -6.00066 14.26295 5.45154 1.000 15.83568 84 MET A O 1
ATOM 753 N N . LEU A 1 85 ? -5.51167 12.41264 4.24963 1.000 14.50651 85 LEU A N 1
ATOM 754 C CA . LEU A 1 85 ? -6.54443 11.63904 4.93199 1.000 15.59350 85 LEU A CA 1
ATOM 755 C C . LEU A 1 85 ? -6.16775 11.43361 6.40674 1.000 17.68607 85 LEU A C 1
ATOM 756 O O . LEU A 1 85 ? -7.00808 11.56219 7.30594 1.000 17.23317 85 LEU A O 1
ATOM 761 N N . LEU A 1 86 ? -4.89674 11.15083 6.67980 1.000 16.05598 86 LEU A N 1
ATOM 762 C CA . LEU A 1 86 ? -4.46318 11.00976 8.06010 1.000 18.20985 86 LEU A CA 1
ATOM 763 C C . LEU A 1 86 ? -4.65713 12.30880 8.82658 1.000 16.87408 86 LEU A C 1
ATOM 764 O O . LEU A 1 86 ? -5.15494 12.29435 9.94956 1.000 16.05686 86 LEU A O 1
ATOM 769 N N . THR A 1 87 ? -4.25275 13.44201 8.24484 1.000 17.03611 87 THR A N 1
ATOM 770 C CA . THR A 1 87 ? -4.40899 14.70193 8.96232 1.000 17.53765 87 THR A CA 1
ATOM 771 C C . THR A 1 87 ? -5.86614 15.02608 9.20983 1.000 15.90087 87 THR A C 1
ATOM 772 O O . THR A 1 87 ? -6.18872 15.62570 10.23132 1.000 17.32510 87 THR A O 1
ATOM 776 N N A THR A 1 88 ? -6.74061 14.67565 8.26165 0.500 16.67174 88 THR A N 1
ATOM 777 N N B THR A 1 88 ? -6.77179 14.60586 8.31758 0.500 17.17271 88 THR A N 1
ATOM 778 C CA A THR A 1 88 ? -8.17685 14.82897 8.46212 0.500 15.34221 88 THR A CA 1
ATOM 779 C CA B THR A 1 88 ? -8.18823 14.88925 8.54415 0.500 19.77818 88 THR A CA 1
ATOM 780 C C A THR A 1 88 ? -8.62374 14.02801 9.68171 0.500 14.50322 88 THR A C 1
ATOM 781 C C B THR A 1 88 ? -8.77044 13.97238 9.61246 0.500 16.74104 88 THR A C 1
ATOM 782 O O A THR A 1 88 ? -9.24915 14.56253 10.60515 0.500 12.37180 88 THR A O 1
ATOM 783 O O B THR A 1 88 ? -9.67148 14.37770 10.35554 0.500 17.17471 88 THR A O 1
ATOM 790 N N . VAL A 1 89 ? -8.25076 12.74814 9.72889 1.000 15.08009 89 VAL A N 1
ATOM 791 C CA . VAL A 1 89 ? -8.56236 11.91754 10.89132 1.000 15.11656 89 VAL A CA 1
ATOM 792 C C . VAL A 1 89 ? -8.08941 12.59256 12.17503 1.000 15.13946 89 VAL A C 1
ATOM 793 O O . VAL A 1 89 ? -8.83376 12.69210 13.16298 1.000 15.17514 89 VAL A O 1
ATOM 797 N N . TYR A 1 90 ? -6.84252 13.07517 12.18148 1.000 15.80896 90 TYR A N 1
ATOM 798 C CA . TYR A 1 90 ? -6.33397 13.74094 13.37978 1.000 14.38675 90 TYR A CA 1
ATOM 799 C C . TYR A 1 90 ? -7.20474 14.93823 13.73608 1.000 14.37084 90 TYR A C 1
ATOM 800 O O . TYR A 1 90 ? -7.45879 15.18611 14.91633 1.000 15.11490 90 TYR A O 1
ATOM 809 N N . PHE A 1 91 ? -7.61748 15.72881 12.74374 1.000 15.71564 91 PHE A N 1
ATOM 810 C CA . PHE A 1 91 ? -8.45305 16.88633 13.06348 1.000 14.52575 91 PHE A CA 1
ATOM 811 C C . PHE A 1 91 ? -9.82205 16.50956 13.61958 1.000 15.26022 91 PHE A C 1
ATOM 812 O O . PHE A 1 91 ? -10.29856 17.14156 14.57127 1.000 16.16539 91 PHE A O 1
ATOM 820 N N . PHE A 1 92 ? -10.47440 15.49875 13.04025 1.000 15.94560 92 PHE A N 1
ATOM 821 C CA . PHE A 1 92 ? -11.72703 15.03455 13.61410 1.000 16.33755 92 PHE A CA 1
ATOM 822 C C . PHE A 1 92 ? -11.53597 14.56249 15.04368 1.000 15.97864 92 PHE A C 1
ATOM 823 O O . PHE A 1 92 ? -12.34723 14.88640 15.92082 1.000 16.51627 92 PHE A O 1
ATOM 831 N N . GLU A 1 93 ? -10.45532 13.81527 15.30088 1.000 15.28292 93 GLU A N 1
ATOM 832 C CA . GLU A 1 93 ? -10.18119 13.34293 16.64829 1.000 16.66073 93 GLU A CA 1
ATOM 833 C C . GLU A 1 93 ? -9.97956 14.52608 17.57940 1.000 16.93590 93 GLU A C 1
ATOM 834 O O . GLU A 1 93 ? -10.51631 14.55024 18.68748 1.000 17.68411 93 GLU A O 1
ATOM 840 N N . TYR A 1 94 ? -9.24600 15.54273 17.12230 1.000 17.00183 94 TYR A N 1
ATOM 841 C CA . TYR A 1 94 ? -9.07265 16.76179 17.90265 1.000 16.64066 94 TYR A CA 1
ATOM 842 C C . TYR A 1 94 ? -10.41347 17.41128 18.21931 1.000 16.40698 94 TYR A C 1
ATOM 843 O O . TYR A 1 94 ? -10.68368 17.76929 19.37663 1.000 19.35943 94 TYR A O 1
ATOM 852 N N . MET A 1 95 ? -11.26149 17.59963 17.20651 1.000 17.98057 95 MET A N 1
ATOM 853 C CA . MET A 1 95 ? -12.54958 18.24790 17.44627 1.000 19.35798 95 MET A CA 1
ATOM 854 C C . MET A 1 95 ? -13.42989 17.43953 18.39047 1.000 19.05838 95 MET A C 1
ATOM 855 O O . MET A 1 95 ? -14.21667 18.01531 19.15447 1.000 22.36979 95 MET A O 1
ATOM 860 N N . ASN A 1 96 ? -13.35717 16.10705 18.32476 1.000 19.05101 96 ASN A N 1
ATOM 861 C CA . ASN A 1 96 ? -14.38846 15.25935 18.90447 1.000 20.16011 96 ASN A CA 1
ATOM 862 C C . ASN A 1 96 ? -13.99077 14.57888 20.20755 1.000 20.99453 96 ASN A C 1
ATOM 863 O O . ASN A 1 96 ? -14.85299 14.00714 20.87535 1.000 25.21030 96 ASN A O 1
ATOM 868 N N A SER A 1 97 ? -12.72703 14.63831 20.60622 0.500 22.02080 97 SER A N 1
ATOM 869 N N B SER A 1 97 ? -12.72094 14.61354 20.58732 0.500 23.64464 97 SER A N 1
ATOM 870 C CA A SER A 1 97 ? -12.27299 13.94187 21.80115 0.500 23.76534 97 SER A CA 1
ATOM 871 C CA B SER A 1 97 ? -12.28222 13.96086 21.80957 0.500 26.45567 97 SER A CA 1
ATOM 872 C C A SER A 1 97 ? -12.37691 14.88044 23.00156 0.500 28.66969 97 SER A C 1
ATOM 873 C C B SER A 1 97 ? -12.48288 14.91951 22.97426 0.500 29.41309 97 SER A C 1
ATOM 874 O O A SER A 1 97 ? -11.91597 16.02567 22.94629 0.500 31.37090 97 SER A O 1
ATOM 875 O O B SER A 1 97 ? -12.19253 16.11576 22.86546 0.500 30.75619 97 SER A O 1
ATOM 880 N N . ASP A 1 98 ? -12.98657 14.39236 24.08743 1.000 34.64746 98 ASP A N 1
ATOM 881 C CA . ASP A 1 98 ? -13.23540 15.24305 25.25201 1.000 35.03650 98 ASP A CA 1
ATOM 882 C C . ASP A 1 98 ? -11.93936 15.66004 25.92361 1.000 35.76593 98 ASP A C 1
ATOM 883 O O . ASP A 1 98 ? -11.87257 16.73363 26.53567 1.000 38.97581 98 ASP A O 1
ATOM 886 N N . ASP A 1 99 ? -10.91542 14.82628 25.82566 1.000 32.86539 99 ASP A N 1
ATOM 887 C CA . ASP A 1 99 ? -9.62080 15.06379 26.44244 1.000 33.09624 99 ASP A CA 1
ATOM 888 C C . ASP A 1 99 ? -8.57572 15.23705 25.34615 1.000 28.33920 99 ASP A C 1
ATOM 889 O O . ASP A 1 99 ? -8.80751 14.86356 24.19046 1.000 28.32179 99 ASP A O 1
ATOM 891 N N . GLY A 1 100 ? -7.42538 15.80332 25.71673 1.000 28.65679 100 GLY A N 1
ATOM 892 C CA . GLY A 1 100 ? -6.34109 15.96779 24.75904 1.000 24.20189 100 GLY A CA 1
ATOM 893 C C . GLY A 1 100 ? -5.94596 14.63912 24.12622 1.000 28.40957 100 GLY A C 1
ATOM 894 O O . GLY A 1 100 ? -5.85665 13.60916 24.79374 1.000 26.95169 100 GLY A O 1
ATOM 895 N N . ILE A 1 101 ? -5.70369 14.66358 22.81919 1.000 20.01464 101 ILE A N 1
ATOM 896 C CA . ILE A 1 101 ? -5.32046 13.47106 22.06849 1.000 17.45935 101 ILE A CA 1
ATOM 897 C C . ILE A 1 101 ? -4.22871 13.87444 21.08934 1.000 15.97080 101 ILE A C 1
ATOM 898 O O . ILE A 1 101 ? -4.22619 14.99000 20.54972 1.000 20.36822 101 ILE A O 1
ATOM 903 N N A ARG A 1 102 ? -3.30243 12.95320 20.85653 0.700 18.34980 102 ARG A N 1
ATOM 904 N N B ARG A 1 102 ? -3.30243 12.96390 20.83343 0.300 15.14618 102 ARG A N 1
ATOM 905 C CA A ARG A 1 102 ? -2.15536 13.17557 19.98439 0.700 20.58371 102 ARG A CA 1
ATOM 906 C CA B ARG A 1 102 ? -2.20298 13.25877 19.92719 0.300 13.96156 102 ARG A CA 1
ATOM 907 C C A ARG A 1 102 ? -2.16782 12.14182 18.86668 0.700 17.83458 102 ARG A C 1
ATOM 908 C C B ARG A 1 102 ? -1.99178 12.09141 18.97516 0.300 15.46910 102 ARG A C 1
ATOM 909 O O A ARG A 1 102 ? -2.84701 11.11650 18.93983 0.700 16.53643 102 ARG A O 1
ATOM 910 O O B ARG A 1 102 ? -2.35209 10.94894 19.27006 0.300 14.31746 102 ARG A O 1
ATOM 925 N N . LYS A 1 103 ? -1.37460 12.39831 17.82939 1.000 17.47028 103 LYS A N 1
ATOM 926 C CA . LYS A 1 103 ? -1.35494 11.45277 16.72642 1.000 18.56491 103 LYS A CA 1
ATOM 927 C C . LYS A 1 103 ? -0.78779 10.09583 17.10273 1.000 16.91658 103 LYS A C 1
ATOM 928 O O . LYS A 1 103 ? -1.22394 9.09276 16.54661 1.000 18.41525 103 LYS A O 1
ATOM 934 N N . LYS A 1 104 ? 0.17876 10.01657 18.01963 1.000 18.09699 104 LYS A N 1
ATOM 935 C CA . LYS A 1 104 ? 0.70407 8.69151 18.34323 1.000 19.97399 104 LYS A CA 1
ATOM 936 C C . LYS A 1 104 ? -0.38549 7.79234 18.92744 1.000 18.70179 104 LYS A C 1
ATOM 937 O O . LYS A 1 104 ? -0.46291 6.60186 18.59827 1.000 20.46952 104 LYS A O 1
ATOM 943 N N . GLU A 1 105 ? -1.21255 8.32998 19.83324 1.000 18.36177 105 GLU A N 1
ATOM 944 C CA . GLU A 1 105 ? -2.29911 7.52753 20.39848 1.000 19.80001 105 GLU A CA 1
ATOM 945 C C . GLU A 1 105 ? -3.26521 7.04743 19.31596 1.000 18.94173 105 GLU A C 1
ATOM 946 O O . GLU A 1 105 ? -3.65208 5.86450 19.29078 1.000 20.25001 105 GLU A O 1
ATOM 952 N N . ILE A 1 106 ? -3.58780 7.92194 18.35606 1.000 16.49631 106 ILE A N 1
ATOM 953 C CA . ILE A 1 106 ? -4.47720 7.56397 17.25699 1.000 18.43309 106 ILE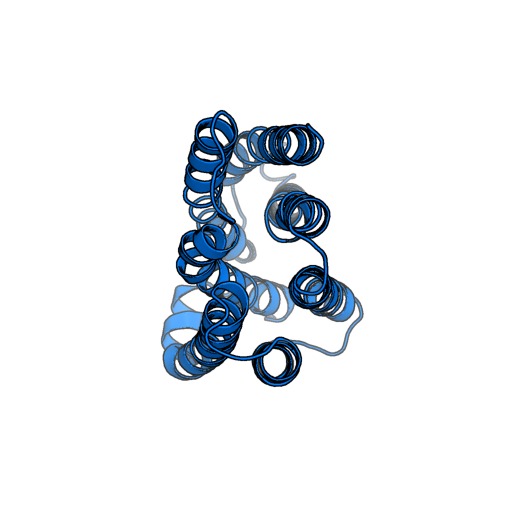 A CA 1
ATOM 954 C C . ILE A 1 106 ? -3.84300 6.50999 16.36785 1.000 17.85137 106 ILE A C 1
ATOM 955 O O . ILE A 1 106 ? -4.46020 5.48790 16.05886 1.000 18.26920 106 ILE A O 1
ATOM 960 N N . ASN A 1 107 ? -2.59751 6.73764 15.96003 1.000 17.40487 107 ASN A N 1
ATOM 961 C CA . ASN A 1 107 ? -1.91368 5.80128 15.07855 1.000 17.62521 107 ASN A CA 1
ATOM 962 C C . ASN A 1 107 ? -1.77083 4.42931 15.73106 1.000 18.36431 107 ASN A C 1
ATOM 963 O O . ASN A 1 107 ? -2.00639 3.38600 15.10169 1.000 18.95450 107 ASN A O 1
ATOM 968 N N . ASP A 1 108 ? -1.34992 4.40766 16.99624 1.000 17.46851 108 ASP A N 1
ATOM 969 C CA . ASP A 1 108 ? -1.11110 3.13357 17.65047 1.000 18.93884 108 ASP A CA 1
ATOM 970 C C . ASP A 1 108 ? -2.40451 2.34853 17.81726 1.000 18.34960 108 ASP A C 1
ATOM 971 O O . ASP A 1 108 ? -2.38802 1.11097 17.80974 1.000 19.26892 108 ASP A O 1
ATOM 976 N N . ARG A 1 109 ? -3.51528 3.04701 18.01778 1.000 17.79076 109 ARG A N 1
ATOM 977 C CA . ARG A 1 109 ? -4.80607 2.40034 18.22233 1.000 19.70690 109 ARG A CA 1
ATOM 978 C C . ARG A 1 109 ? -5.45176 1.97988 16.90965 1.000 19.34641 109 ARG A C 1
ATOM 979 O O . ARG A 1 109 ? -6.00787 0.87737 16.81319 1.000 21.06241 109 ARG A O 1
ATOM 987 N N . ASP A 1 110 ? -5.36599 2.81278 15.87371 1.000 19.59258 110 ASP A N 1
ATOM 988 C CA . ASP A 1 110 ? -6.19695 2.67509 14.67583 1.000 17.46781 110 ASP A CA 1
ATOM 989 C C . ASP A 1 110 ? -5.42379 2.32320 13.41145 1.000 16.03448 110 ASP A C 1
ATOM 990 O O . ASP A 1 110 ? -6.00992 2.37751 12.32139 1.000 16.81194 110 ASP A O 1
ATOM 995 N N . TYR A 1 111 ? -4.16393 1.88391 13.52463 1.000 17.36711 111 TYR A N 1
ATOM 996 C CA . TYR A 1 111 ? -3.37145 1.67528 12.31232 1.000 17.63539 111 TYR A CA 1
ATOM 997 C C . TYR A 1 111 ? -4.05659 0.76210 11.30619 1.000 18.46448 111 TYR A C 1
ATOM 998 O O . TYR A 1 111 ? -3.94452 0.98050 10.10373 1.000 18.21456 111 TYR A O 1
ATOM 1007 N N . VAL A 1 112 ? -4.74186 -0.29339 11.75744 1.000 17.59091 112 VAL A N 1
ATOM 1008 C CA . VAL A 1 112 ? -5.39950 -1.17571 10.79231 1.000 18.83947 112 VAL A CA 1
ATOM 1009 C C . VAL A 1 112 ? -6.48897 -0.43308 10.02690 1.000 18.12491 112 VAL A C 1
ATOM 1010 O O . VAL A 1 112 ? -6.56769 -0.50391 8.79433 1.000 18.98943 112 VAL A O 1
ATOM 1014 N N . TYR A 1 113 ? -7.34352 0.29557 10.74324 1.000 18.30463 113 TYR A N 1
ATOM 1015 C CA . TYR A 1 113 ? -8.42716 1.00860 10.07400 1.000 18.15611 113 TYR A CA 1
ATOM 1016 C C . TYR A 1 113 ? -7.87673 2.10247 9.17492 1.000 19.20144 113 TYR A C 1
ATOM 1017 O O . TYR A 1 113 ? -8.38365 2.31938 8.06808 1.000 18.17354 113 TYR A O 1
ATOM 1026 N N . LEU A 1 114 ? -6.80796 2.75829 9.61327 1.000 17.11327 114 LEU A N 1
ATOM 1027 C CA . LEU A 1 114 ? -6.18403 3.79491 8.80413 1.000 16.83618 114 LEU A CA 1
ATOM 1028 C C . LEU A 1 114 ? -5.60640 3.19198 7.53094 1.000 18.54821 114 LEU A C 1
ATOM 1029 O O . LEU A 1 114 ? -5.69268 3.79041 6.44910 1.000 17.22525 114 LEU A O 1
ATOM 1034 N N . PHE A 1 115 ? -5.05523 1.97946 7.62730 1.000 18.42274 115 PHE A N 1
ATOM 1035 C CA . PHE A 1 115 ? -4.62633 1.27889 6.43189 1.000 18.49632 115 PHE A CA 1
ATOM 1036 C C . PHE A 1 115 ? -5.78874 1.02702 5.48039 1.000 17.58196 115 PHE A C 1
ATOM 1037 O O . PHE A 1 115 ? -5.63685 1.19972 4.26346 1.000 20.00978 115 PHE A O 1
ATOM 1045 N N . TYR A 1 116 ? -6.96550 0.62298 6.00717 1.000 18.96759 116 TYR A N 1
ATOM 1046 C CA . TYR A 1 116 ? -8.13167 0.42174 5.13554 1.000 18.96309 116 TYR A CA 1
ATOM 1047 C C . TYR A 1 116 ? -8.50229 1.69924 4.38652 1.000 19.56001 116 TYR A C 1
ATOM 1048 O O . TYR A 1 116 ? -8.79816 1.66124 3.18375 1.000 19.08429 116 TYR A O 1
ATOM 1057 N N . ILE A 1 117 ? -8.51400 2.83175 5.09329 1.000 17.89732 117 ILE A N 1
ATOM 1058 C CA . ILE A 1 117 ? -8.81563 4.10874 4.45746 1.000 18.81190 117 ILE A CA 1
ATOM 1059 C C . ILE A 1 117 ? -7.80483 4.37709 3.34965 1.000 18.74330 117 ILE A C 1
ATOM 1060 O O . ILE A 1 117 ? -8.16653 4.75371 2.22409 1.000 18.45964 117 ILE A O 1
ATOM 1065 N N A CYS A 1 118 ? -6.50933 4.19953 3.63794 0.700 18.46159 118 CYS A N 1
ATOM 1066 N N B CYS A 1 118 ? -6.51829 4.23973 3.68624 0.300 19.76918 118 CYS A N 1
ATOM 1067 C CA A CYS A 1 118 ? -5.49914 4.54060 2.63390 0.700 18.00105 118 CYS A CA 1
ATOM 1068 C CA B CYS A 1 118 ? -5.43843 4.47248 2.73810 0.300 19.59755 118 CYS A CA 1
ATOM 1069 C C A CYS A 1 118 ? -5.47615 3.52966 1.49241 0.700 19.27905 118 CYS A C 1
ATOM 1070 C C B CYS A 1 118 ? -5.57713 3.56516 1.52572 0.300 19.48904 118 CYS A C 1
ATOM 1071 O O A CYS A 1 118 ? -5.12309 3.87864 0.35690 0.700 17.57388 118 CYS A O 1
ATOM 1072 O O B CYS A 1 118 ? -5.43428 4.01324 0.38181 0.300 16.90860 118 CYS A O 1
ATOM 1077 N N . LEU A 1 119 ? -5.88113 2.28890 1.76498 1.000 18.96792 119 LEU A N 1
ATOM 1078 C CA . LEU A 1 119 ? -5.96181 1.31039 0.69047 1.000 19.36315 119 LEU A CA 1
ATOM 1079 C C . LEU A 1 119 ? -7.12840 1.60657 -0.24370 1.000 16.15555 119 LEU A C 1
ATOM 1080 O O . LEU A 1 119 ? -6.97133 1.54737 -1.46305 1.000 18.22480 119 LEU A O 1
ATOM 1085 N N . SER A 1 120 ? -8.28841 1.97057 0.30843 1.000 17.29802 120 SER A N 1
ATOM 1086 C CA . SER A 1 120 ? -9.41157 2.40304 -0.51337 1.000 17.99980 120 SER A CA 1
ATOM 1087 C C . SER A 1 120 ? -9.00895 3.57331 -1.38482 1.000 16.36413 120 SER A C 1
ATOM 1088 O O . SER A 1 120 ? -9.27959 3.59292 -2.59167 1.000 17.19955 120 SER A O 1
ATOM 1091 N N . ASN A 1 121 ? -8.32565 4.53918 -0.78485 1.000 17.03939 121 ASN A N 1
ATOM 1092 C CA . ASN A 1 121 ? -7.86997 5.71013 -1.51923 1.000 15.42735 121 ASN A CA 1
ATOM 1093 C C . ASN A 1 121 ? -6.87207 5.32155 -2.60705 1.000 16.59491 121 ASN A C 1
ATOM 1094 O O . ASN A 1 121 ? -6.90357 5.86668 -3.72460 1.000 16.47806 121 ASN A O 1
ATOM 1099 N N . PHE A 1 122 ? -5.99317 4.36654 -2.30943 1.000 17.16240 122 PHE A N 1
ATOM 1100 C CA . PHE A 1 122 ? -5.03290 3.93746 -3.30612 1.000 17.98818 122 PHE A CA 1
ATOM 1101 C C . PHE A 1 122 ? -5.73853 3.30812 -4.50399 1.000 17.80631 122 PHE A C 1
ATOM 1102 O O . PHE A 1 122 ? -5.37028 3.57757 -5.64959 1.000 18.27998 122 PHE A O 1
ATOM 1110 N N . PHE A 1 123 ? -6.76840 2.47957 -4.27092 1.000 16.73278 123 PHE A N 1
ATOM 1111 C CA . PHE A 1 123 ? -7.51210 1.90865 -5.39494 1.000 17.96186 123 PHE A CA 1
ATOM 1112 C C . PHE A 1 123 ? -8.19310 2.98831 -6.21374 1.000 18.65092 123 PHE A C 1
ATOM 1113 O O . PHE A 1 123 ? -8.23425 2.90041 -7.43832 1.000 19.11467 123 PHE A O 1
ATOM 1121 N N . MET A 1 124 ? -8.77349 3.99075 -5.56492 1.000 16.44614 124 MET A N 1
ATOM 1122 C CA . MET A 1 124 ? -9.32080 5.11828 -6.31613 1.000 17.66144 124 MET A CA 1
ATOM 1123 C C . MET A 1 124 ? -8.27340 5.70600 -7.25506 1.000 15.77745 124 MET A C 1
ATOM 1124 O O . MET A 1 124 ? -8.54401 5.95138 -8.43935 1.000 16.14238 124 MET A O 1
ATOM 1129 N N . LEU A 1 125 ? -7.07519 5.97224 -6.72324 1.000 17.28298 125 LEU A N 1
ATOM 1130 C CA . LEU A 1 125 ? -6.01170 6.58310 -7.52430 1.000 16.81220 125 LEU A CA 1
ATOM 1131 C C . LEU A 1 125 ? -5.55441 5.64719 -8.63895 1.000 16.90150 125 LEU A C 1
ATOM 1132 O O . LEU A 1 125 ? -5.26545 6.09067 -9.75825 1.000 17.68056 125 LEU A O 1
ATOM 1137 N N . LEU A 1 126 ? -5.39563 4.36578 -8.33036 1.000 17.43738 126 LEU A N 1
ATOM 1138 C CA . LEU A 1 126 ? -4.94874 3.42820 -9.34841 1.000 20.81228 126 LEU A CA 1
ATOM 1139 C C . LEU A 1 126 ? -5.94149 3.36571 -10.50291 1.000 19.32221 126 LEU A C 1
ATOM 1140 O O . LEU A 1 126 ? -5.54541 3.36837 -11.67986 1.000 18.69816 126 LEU A O 1
ATOM 1145 N N . ILE A 1 127 ? -7.24169 3.32730 -10.18683 1.000 17.83882 127 ILE A N 1
ATOM 1146 C CA . ILE A 1 127 ? -8.27258 3.33219 -11.22967 1.000 18.14273 127 ILE A CA 1
ATOM 1147 C C . ILE A 1 127 ? -8.21236 4.61998 -12.03502 1.000 17.67241 127 ILE A C 1
ATOM 1148 O O . ILE A 1 127 ? -8.19790 4.59193 -13.27532 1.000 20.51995 127 ILE A O 1
ATOM 1153 N N . GLY A 1 128 ? -8.06572 5.75247 -11.35170 1.000 17.85842 128 GLY A N 1
ATOM 1154 C CA . GLY A 1 128 ? -7.90729 7.00891 -12.05985 1.000 17.64932 128 GLY A CA 1
ATOM 1155 C C . GLY A 1 128 ? -6.70322 7.00691 -12.97499 1.000 18.46311 128 GLY A C 1
ATOM 1156 O O . GLY A 1 128 ? -6.76285 7.51383 -14.09437 1.000 18.47435 128 GLY A O 1
ATOM 1157 N N . TYR A 1 129 ? -5.58191 6.48457 -12.49125 1.000 18.27051 129 TYR A N 1
ATOM 1158 C CA . TYR A 1 129 ? -4.36837 6.48557 -13.29312 1.000 18.12301 129 TYR A CA 1
ATOM 1159 C C . TYR A 1 129 ? -4.55416 5.64670 -14.55054 1.000 18.78993 129 TYR A C 1
ATOM 1160 O O . TYR A 1 129 ? -4.14801 6.05024 -15.64755 1.000 20.54435 129 TYR A O 1
ATOM 1169 N N . LEU A 1 130 ? -5.17054 4.47443 -14.40431 1.000 18.93985 130 LEU A N 1
ATOM 1170 C CA . LEU A 1 130 ? -5.50620 3.62593 -15.53837 1.000 19.89271 130 LEU A CA 1
ATOM 1171 C C . LEU A 1 130 ? -6.42155 4.34563 -16.50856 1.000 18.76198 130 LEU A C 1
ATOM 1172 O O . LEU A 1 130 ? -6.27134 4.20851 -17.72001 1.000 22.14187 130 LEU A O 1
ATOM 1177 N N . GLY A 1 131 ? -7.33387 5.15590 -16.00490 1.000 19.49628 131 GLY A N 1
ATOM 1178 C CA . GLY A 1 131 ? -8.21661 5.89476 -16.89241 1.000 19.26475 131 GLY A CA 1
ATOM 1179 C C . GLY A 1 131 ? -7.52849 7.06839 -17.55791 1.000 19.88482 131 GLY A C 1
ATOM 1180 O O . GLY A 1 131 ? -7.73748 7.36316 -18.73858 1.000 22.11940 131 GLY A O 1
ATOM 1181 N N . GLU A 1 132 ? -6.69986 7.75442 -16.77985 1.000 19.78795 132 GLU A N 1
ATOM 1182 C CA . GLU A 1 132 ? -6.00683 8.93294 -17.29017 1.000 20.41535 132 GLU A CA 1
ATOM 1183 C C . GLU A 1 132 ? -5.01832 8.55233 -18.37403 1.000 23.22589 132 GLU A C 1
ATOM 1184 O O . GLU A 1 132 ? -4.77307 9.34047 -19.29308 1.000 28.03120 132 GLU A O 1
ATOM 1190 N N . THR A 1 133 ? -4.42533 7.35759 -18.26260 1.000 23.18377 133 THR A N 1
ATOM 1191 C CA . THR A 1 133 ? -3.49817 6.83757 -19.25728 1.000 22.90031 133 THR A CA 1
ATOM 1192 C C . THR A 1 133 ? -4.20607 6.01269 -20.31826 1.000 25.76928 133 THR A C 1
ATOM 1193 O O . THR A 1 133 ? -3.53622 5.41542 -21.16262 1.000 29.81949 133 THR A O 1
ATOM 1197 N N . LYS A 1 134 ? -5.53915 5.94925 -20.27479 1.000 25.85850 134 LYS A N 1
ATOM 1198 C CA . LYS A 1 134 ? -6.36370 5.32432 -21.31257 1.000 27.49440 134 LYS A CA 1
ATOM 1199 C C . LYS A 1 134 ? -6.19775 3.81116 -21.37431 1.000 29.62443 134 LYS A C 1
ATOM 1200 O O . LYS A 1 134 ? -6.35290 3.20418 -22.43405 1.000 34.13648 134 LYS A O 1
ATOM 1206 N N A GLN A 1 135 ? -5.88392 3.18312 -20.24513 0.500 26.68386 135 GLN A N 1
ATOM 1207 N N B GLN A 1 135 ? -5.87236 3.20478 -20.23106 0.500 28.42163 135 GLN A N 1
ATOM 1208 C CA A GLN A 1 135 ? -5.85045 1.72998 -20.16427 0.500 28.69247 135 GLN A CA 1
ATOM 1209 C CA B GLN A 1 135 ? -5.83341 1.75332 -20.10686 0.500 30.65992 135 GLN A CA 1
ATOM 1210 C C A GLN A 1 135 ? -7.22121 1.13653 -19.87525 0.500 30.93122 135 GLN A C 1
ATOM 1211 C C B GLN A 1 135 ? -7.22981 1.17306 -19.93751 0.500 30.90177 135 GLN A C 1
ATOM 1212 O O A GLN A 1 135 ? -7.44918 -0.04200 -20.17675 0.500 35.39297 135 GLN A O 1
ATOM 1213 O O B GLN A 1 135 ? -7.48482 0.04260 -20.37282 0.500 33.99665 135 GLN A O 1
ATOM 1224 N N . ILE A 1 136 ? -8.13726 1.93388 -19.32045 1.000 30.42946 136 ILE A N 1
ATOM 1225 C CA . ILE A 1 136 ? -9.54110 1.57748 -19.19257 1.000 29.64483 136 ILE A CA 1
ATOM 1226 C C . ILE A 1 136 ? -10.35003 2.77616 -19.67125 1.000 28.32024 136 ILE A C 1
ATOM 1227 O O . ILE A 1 136 ? -9.83986 3.89635 -19.75421 1.000 30.23539 136 ILE A O 1
ATOM 1232 N N . ASN A 1 137 ? -11.62201 2.53974 -19.98798 1.000 32.32143 137 ASN A N 1
ATOM 1233 C CA . ASN A 1 137 ? -12.42760 3.63692 -20.50630 1.000 32.72604 137 ASN A CA 1
ATOM 1234 C C . ASN A 1 137 ? -12.87432 4.59619 -19.40416 1.000 29.90491 137 ASN A C 1
ATOM 1235 O O . ASN A 1 137 ? -12.76611 4.32205 -18.20003 1.000 29.11491 137 ASN A O 1
ATOM 1240 N N . LYS A 1 138 ? -13.38471 5.75116 -19.84289 1.000 30.49731 138 LYS A N 1
ATOM 1241 C CA . LYS A 1 138 ? -13.69896 6.83331 -18.91352 1.000 30.26318 138 LYS A CA 1
ATOM 1242 C C . LYS A 1 138 ? -14.83995 6.45432 -17.98748 1.000 29.01853 138 LYS A C 1
ATOM 1243 O O . LYS A 1 138 ? -14.82396 6.80272 -16.80298 1.000 29.17098 138 LYS A O 1
ATOM 1249 N N . MET A 1 139 ? -15.83626 5.73787 -18.50387 1.000 30.47174 139 MET A N 1
ATOM 1250 C CA . MET A 1 139 ? -16.99173 5.37853 -17.69089 1.000 32.93087 139 MET A CA 1
ATOM 1251 C C . MET A 1 139 ? -16.58747 4.43630 -16.56721 1.000 29.70537 139 MET A C 1
ATOM 1252 O O . MET A 1 139 ? -16.96384 4.64363 -15.40951 1.000 28.38425 139 MET A O 1
ATOM 1257 N N . LEU A 1 140 ? -15.78718 3.41261 -16.88714 1.000 30.81434 140 LEU A N 1
ATOM 1258 C CA . LEU A 1 140 ? -15.27730 2.50967 -15.86153 1.000 26.87634 140 LEU A CA 1
ATOM 1259 C C . LEU A 1 140 ? -14.44721 3.26515 -14.82839 1.000 24.84111 140 LEU A C 1
ATOM 1260 O O . LEU A 1 140 ? -14.52731 2.97192 -13.63094 1.000 25.10998 140 LEU A O 1
ATOM 1265 N N . THR A 1 141 ? -13.63052 4.22695 -15.27521 1.000 24.23993 141 THR A N 1
ATOM 1266 C CA . THR A 1 141 ? -12.80615 5.01347 -14.36661 1.000 22.81887 141 THR A CA 1
ATOM 1267 C C . THR A 1 141 ? -13.68017 5.80401 -13.40811 1.000 22.73926 141 THR A C 1
ATOM 1268 O O . THR A 1 141 ? -13.43061 5.84356 -12.20358 1.000 22.06055 141 THR A O 1
ATOM 1272 N N . LEU A 1 142 ? -14.72453 6.43199 -13.93002 1.000 22.48685 142 LEU A N 1
ATOM 1273 C CA . LEU A 1 142 ? -15.56489 7.26852 -13.09134 1.000 23.40168 142 LEU A CA 1
ATOM 1274 C C . LEU A 1 142 ? -16.34224 6.43146 -12.09035 1.000 23.12059 142 LEU A C 1
ATOM 1275 O O . LEU A 1 142 ? -16.39306 6.77116 -10.90159 1.000 25.75493 142 LEU A O 1
ATOM 1280 N N A PHE A 1 143 ? -16.89081 5.29603 -12.52707 0.500 27.57033 143 PHE A N 1
ATOM 1281 N N B PHE A 1 143 ? -16.96167 5.34267 -12.55409 0.500 26.55378 143 PHE A N 1
ATOM 1282 C CA A PHE A 1 143 ? -17.68028 4.47307 -11.61260 0.500 29.33796 143 PHE A CA 1
ATOM 1283 C CA B PHE A 1 143 ? -17.66032 4.44142 -11.64256 0.500 26.69167 143 PHE A CA 1
ATOM 1284 C C A PHE A 1 143 ? -16.80552 3.74622 -10.59405 0.500 27.57950 143 PHE A C 1
ATOM 1285 C C B PHE A 1 143 ? -16.71298 3.90317 -10.58223 0.500 25.89043 143 PHE A C 1
ATOM 1286 O O A PHE A 1 143 ? -17.17340 3.64865 -9.41695 0.500 25.51973 143 PHE A O 1
ATOM 1287 O O B PHE A 1 143 ? -16.93155 4.08671 -9.37819 0.500 24.67108 143 PHE A O 1
ATOM 1302 N N . GLY A 1 144 ? -15.65352 3.21931 -11.02403 1.000 25.52715 144 GLY A N 1
ATOM 1303 C CA . GLY A 1 144 ? -14.75237 2.57203 -10.08509 1.000 24.64662 144 GLY A CA 1
ATOM 1304 C C . GLY A 1 144 ? -14.07462 3.56681 -9.16352 1.000 22.17850 144 GLY A C 1
ATOM 1305 O O . GLY A 1 144 ? -13.98212 3.33884 -7.95043 1.000 22.13808 144 GLY A O 1
ATOM 1306 N N . GLY A 1 145 ? -13.60352 4.68589 -9.71673 1.000 20.87298 145 GLY A N 1
ATOM 1307 C CA . GLY A 1 145 ? -12.95367 5.67710 -8.87044 1.000 19.39874 145 GLY A CA 1
ATOM 1308 C C . GLY A 1 145 ? -13.92579 6.28507 -7.88054 1.000 18.49987 145 GLY A C 1
ATOM 1309 O O . GLY A 1 145 ? -13.58932 6.50535 -6.71265 1.000 19.91429 145 GLY A O 1
ATOM 1310 N N . SER A 1 146 ? -15.16138 6.53086 -8.32056 1.000 20.18279 146 SER A N 1
ATOM 1311 C CA . SER A 1 146 ? -16.14694 7.09855 -7.41002 1.000 20.98822 146 SER A CA 1
ATOM 1312 C C . SER A 1 146 ? -16.54257 6.10203 -6.33653 1.000 19.12132 146 SER A C 1
ATOM 1313 O O . SER A 1 146 ? -16.74705 6.48702 -5.18022 1.000 19.60252 146 SER A O 1
ATOM 1316 N N . PHE A 1 147 ? -16.64901 4.81196 -6.68836 1.000 21.93539 147 PHE A N 1
ATOM 1317 C CA . PHE A 1 147 ? -16.90396 3.79966 -5.66573 1.000 20.87276 147 PHE A CA 1
ATOM 1318 C C . PHE A 1 147 ? -15.89634 3.90165 -4.51734 1.000 20.18910 147 PHE A C 1
ATOM 1319 O O . PHE A 1 147 ? -16.27257 3.94374 -3.34007 1.000 19.77066 147 PHE A O 1
ATOM 1327 N N . PHE A 1 148 ? -14.60246 3.96226 -4.84413 1.000 17.71312 148 PHE A N 1
ATOM 1328 C CA . PHE A 1 148 ? -13.57029 4.00999 -3.81166 1.000 16.98042 148 PHE A CA 1
ATOM 1329 C C . PHE A 1 148 ? -13.53716 5.35258 -3.09695 1.000 17.29522 148 PHE A C 1
ATOM 1330 O O . PHE A 1 148 ? -13.26582 5.39680 -1.89707 1.000 17.31593 148 PHE A O 1
ATOM 1338 N N . LEU A 1 149 ? -13.80214 6.45611 -3.80095 1.000 17.11198 149 LEU A N 1
ATOM 1339 C CA . LEU A 1 149 ? -13.95434 7.74058 -3.11222 1.000 17.44874 149 LEU A CA 1
ATOM 1340 C C . LEU A 1 149 ? -15.03334 7.63807 -2.04272 1.000 17.20536 149 LEU A C 1
ATOM 1341 O O . LEU A 1 149 ? -14.82888 8.03753 -0.88299 1.000 17.62925 149 LEU A O 1
ATOM 1346 N N A PHE A 1 150 ? -16.20442 7.12961 -2.42152 0.500 17.56832 150 PHE A N 1
ATOM 1347 N N B PHE A 1 150 ? -16.18947 7.07672 -2.40988 0.500 18.31762 150 PHE A N 1
ATOM 1348 C CA A PHE A 1 150 ? -17.27883 6.95529 -1.45314 0.500 17.50756 150 PHE A CA 1
ATOM 1349 C CA B PHE A 1 150 ? -17.31022 6.94329 -1.48152 0.500 17.74855 150 PHE A CA 1
ATOM 1350 C C A PHE A 1 150 ? -16.82185 6.07743 -0.29924 0.500 18.33389 150 PHE A C 1
ATOM 1351 C C B PHE A 1 150 ? -17.00216 5.97056 -0.34731 0.500 18.16658 150 PHE A C 1
ATOM 1352 O O A PHE A 1 150 ? -17.01170 6.42157 0.87508 0.500 16.26904 150 PHE A O 1
ATOM 1353 O O B PHE A 1 150 ? -17.49841 6.14362 0.77226 0.500 17.69647 150 PHE A O 1
ATOM 1368 N N . LEU A 1 151 ? -16.20385 4.93594 -0.61985 1.000 18.76196 151 LEU A N 1
ATOM 1369 C CA . LEU A 1 151 ? -15.77535 4.02290 0.43082 1.000 18.67461 151 LEU A CA 1
ATOM 1370 C C . LEU A 1 151 ? -14.81546 4.71232 1.40351 1.000 18.05659 151 LEU A C 1
ATOM 1371 O O . LEU A 1 151 ? -14.96373 4.59959 2.62435 1.000 18.02227 151 LEU A O 1
ATOM 1376 N N . THR A 1 152 ? -13.81505 5.41415 0.88097 1.000 16.41603 152 THR A N 1
ATOM 1377 C CA . THR A 1 152 ? -12.88849 6.14851 1.73370 1.000 15.30035 152 THR A CA 1
ATOM 1378 C C . THR A 1 152 ? -13.62974 7.09175 2.66303 1.000 16.76266 152 THR A C 1
ATOM 1379 O O . THR A 1 152 ? -13.39117 7.11559 3.88473 1.000 16.49955 152 THR A O 1
ATOM 1383 N N . PHE A 1 153 ? -14.52974 7.89604 2.09239 1.000 16.98806 153 PHE A N 1
ATOM 1384 C CA . PHE A 1 153 ? -15.22175 8.89168 2.89606 1.000 16.66783 153 PHE A CA 1
ATOM 1385 C C . PHE A 1 153 ? -16.22320 8.26254 3.84305 1.000 17.44937 153 PHE A C 1
ATOM 1386 O O . PHE A 1 153 ? -16.43957 8.77822 4.94888 1.000 17.68863 153 PHE A O 1
ATOM 1394 N N . TYR A 1 154 ? -16.82090 7.13976 3.44881 1.000 17.67575 154 TYR A N 1
ATOM 1395 C CA . TYR A 1 154 ? -17.69870 6.42585 4.36318 1.000 19.41504 154 TYR A CA 1
ATOM 1396 C C . TYR A 1 154 ? -16.90469 5.90294 5.55529 1.000 16.82709 154 TYR A C 1
ATOM 1397 O O . TYR A 1 154 ? -17.32528 6.04566 6.70680 1.000 18.52909 154 TYR A O 1
ATOM 1406 N N . LEU A 1 155 ? -15.75411 5.28282 5.29533 1.000 17.77008 155 LEU A N 1
ATOM 1407 C CA . LEU A 1 155 ? -14.91843 4.78037 6.38448 1.000 17.54042 155 LEU A CA 1
ATOM 1408 C C . LEU A 1 155 ? -14.51599 5.90641 7.32640 1.000 18.01794 155 LEU A C 1
ATOM 1409 O O . LEU A 1 155 ? -14.56333 5.74720 8.55476 1.000 17.06269 155 LEU A O 1
ATOM 1414 N N . LEU A 1 156 ? -14.14868 7.05348 6.76923 1.000 16.73301 156 LEU A N 1
ATOM 1415 C CA . LEU A 1 156 ? -13.82571 8.20558 7.59803 1.000 17.38712 156 LEU A CA 1
ATOM 1416 C C . LEU A 1 156 ? -15.02962 8.63762 8.43802 1.000 17.13673 156 LEU A C 1
ATOM 1417 O O . LEU A 1 156 ? -14.91827 8.88956 9.65184 1.000 18.00755 156 LEU A O 1
ATOM 1422 N N . TYR A 1 157 ? -16.20108 8.70602 7.81155 1.000 16.48020 157 TYR A N 1
ATOM 1423 C CA . TYR A 1 157 ? -17.37495 9.24241 8.47805 1.000 17.90769 157 TYR A CA 1
ATOM 1424 C C . TYR A 1 157 ? -17.76574 8.37650 9.65759 1.000 19.42983 157 TYR A C 1
ATOM 1425 O O . TYR A 1 157 ? -17.99500 8.88360 10.76908 1.000 20.03253 157 TYR A O 1
ATOM 1434 N N . VAL A 1 158 ? -17.88118 7.06232 9.42774 1.000 18.84327 158 VAL A N 1
ATOM 1435 C CA . VAL A 1 158 ? -18.46519 6.22172 10.45716 1.000 20.79969 158 VAL A CA 1
ATOM 1436 C C . VAL A 1 158 ? -17.54261 6.01938 11.64663 1.000 20.65146 158 VAL A C 1
ATOM 1437 O O . VAL A 1 158 ? -18.01526 5.65529 12.73259 1.000 25.52707 158 VAL A O 1
ATOM 1441 N N . LYS A 1 159 ? -16.23684 6.21503 11.49326 1.000 18.74128 159 LYS A N 1
ATOM 1442 C CA . LYS A 1 159 ? -15.35808 6.04151 12.63938 1.000 19.77813 159 LYS A CA 1
ATOM 1443 C C . LYS A 1 159 ? -15.02644 7.34381 13.33893 1.000 20.47548 159 LYS A C 1
ATOM 1444 O O . LYS A 1 159 ? -14.93158 7.35818 14.56837 1.000 22.39016 159 LYS A O 1
ATOM 1450 N N . TYR A 1 160 ? -14.91263 8.45222 12.61134 1.000 17.96704 160 TYR A N 1
ATOM 1451 C CA . TYR A 1 160 ? -14.27599 9.63190 13.17443 1.000 19.42040 160 TYR A CA 1
ATOM 1452 C C . TYR A 1 160 ? -15.16020 10.85249 13.32582 1.000 20.05159 160 TYR A C 1
ATOM 1453 O O . TYR A 1 160 ? -14.73009 11.80445 13.99074 1.000 20.78370 160 TYR A O 1
ATOM 1462 N N . THR A 1 161 ? -16.37253 10.89296 12.74802 1.000 18.84251 161 THR A N 1
ATOM 1463 C CA . THR A 1 161 ? -17.19296 12.08696 12.89649 1.000 18.57998 161 THR A CA 1
ATOM 1464 C C . THR A 1 161 ? -18.13545 11.98945 14.08257 1.000 19.31068 161 THR A C 1
ATOM 1465 O O . THR A 1 161 ? -18.38581 10.90851 14.64175 1.000 21.69576 161 THR A O 1
ATOM 1469 N N A LYS A 1 162 ? -18.65411 13.14525 14.47136 0.500 17.93292 162 LYS A N 1
ATOM 1470 N N B LYS A 1 162 ? -18.68097 13.14318 14.45309 0.500 19.74386 162 LYS A N 1
ATOM 1471 C CA A LYS A 1 162 ? -19.81870 13.24931 15.33763 0.500 19.39908 162 LYS A CA 1
ATOM 1472 C CA B LYS A 1 162 ? -19.82118 13.23800 15.35321 0.500 20.24473 162 LYS A CA 1
ATOM 1473 C C A LYS A 1 162 ? -20.95227 13.92746 14.57180 0.500 19.53688 162 LYS A C 1
ATOM 1474 C C B LYS A 1 162 ? -20.91670 14.06815 14.68588 0.500 19.34528 162 LYS A C 1
ATOM 1475 O O A LYS A 1 162 ? -20.74946 14.49717 13.49603 0.500 21.54088 162 LYS A O 1
ATOM 1476 O O B LYS A 1 162 ? -20.65015 14.87069 13.78707 0.500 17.48839 162 LYS A O 1
ATOM 1487 N N . GLU A 1 163 ? -22.15678 13.86643 15.13816 1.000 20.44626 163 GLU A N 1
ATOM 1488 C CA . GLU A 1 163 ? -23.33086 14.43950 14.47132 1.000 21.19215 163 GLU A CA 1
ATOM 1489 C C . GLU A 1 163 ? -23.54627 15.88104 14.93592 1.000 21.41167 163 GLU A C 1
ATOM 1490 O O . GLU A 1 163 ? -24.37562 16.17295 15.80535 1.000 24.60735 163 GLU A O 1
ATOM 1496 N N . ASN A 1 164 ? -22.79107 16.80665 14.33011 1.000 19.24197 164 ASN A N 1
ATOM 1497 C CA . ASN A 1 164 ? -22.95552 18.22867 14.64115 1.000 21.33676 164 ASN A CA 1
ATOM 1498 C C . ASN A 1 164 ? -22.44622 19.03719 13.45131 1.000 18.58708 164 ASN A C 1
ATOM 1499 O O . ASN A 1 164 ? -21.75801 18.50723 12.57966 1.000 17.95046 164 ASN A O 1
ATOM 1504 N N . TRP A 1 165 ? -22.79969 20.32723 13.42568 1.000 20.86773 165 TRP A N 1
ATOM 1505 C CA . TRP A 1 165 ? -22.53543 21.12736 12.23391 1.000 21.18766 165 TRP A CA 1
ATOM 1506 C C . TRP A 1 165 ? -21.05430 21.39883 12.00334 1.000 19.48051 165 TRP A C 1
ATOM 1507 O O . TRP A 1 165 ? -20.63660 21.52375 10.84396 1.000 20.50856 165 TRP A O 1
ATOM 1518 N N A MET A 1 166 ? -20.26026 21.53206 13.07426 0.500 19.31402 166 MET A N 1
ATOM 1519 N N B MET A 1 166 ? -20.23344 21.46963 13.05574 0.500 16.82202 166 MET A N 1
ATOM 1520 C CA A MET A 1 166 ? -18.81328 21.63229 12.90602 0.500 20.78281 166 MET A CA 1
ATOM 1521 C CA B MET A 1 166 ? -18.81068 21.67906 12.79887 0.500 16.50085 166 MET A CA 1
ATOM 1522 C C A MET A 1 166 ? -18.30424 20.45814 12.08329 0.500 19.02823 166 MET A C 1
ATOM 1523 C C B MET A 1 166 ? -18.17423 20.43854 12.17736 0.500 17.14614 166 MET A C 1
ATOM 1524 O O A MET A 1 166 ? -17.57249 20.62698 11.09654 0.500 16.85771 166 MET A O 1
ATOM 1525 O O B MET A 1 166 ? -17.19498 20.54889 11.42233 0.500 17.56321 166 MET A O 1
ATOM 1534 N N . ASN A 1 167 ? -18.72140 19.24978 12.45573 1.000 18.13820 167 ASN A N 1
ATOM 1535 C CA . ASN A 1 167 ? -18.28792 18.06125 11.72950 1.000 17.25577 167 ASN A CA 1
ATOM 1536 C C . ASN A 1 167 ? -18.81522 18.05615 10.30556 1.000 17.00551 167 ASN A C 1
ATOM 1537 O O . ASN A 1 167 ? -18.07406 17.72360 9.37468 1.000 18.13017 167 ASN A O 1
ATOM 1542 N N . TYR A 1 168 ? -20.07099 18.46899 10.10628 1.000 18.72716 168 TYR A N 1
ATOM 1543 C CA . TYR A 1 168 ? -20.62735 18.43432 8.75849 1.000 17.83577 168 TYR A CA 1
ATOM 1544 C C . TYR A 1 168 ? -19.87092 19.36769 7.83338 1.000 17.20100 168 TYR A C 1
ATOM 1545 O O . TYR A 1 168 ? -19.63154 19.03406 6.66725 1.000 17.87424 168 TYR A O 1
ATOM 1554 N N . ILE A 1 169 ? -19.53401 20.56176 8.31790 1.000 16.40504 169 ILE A N 1
ATOM 1555 C CA . ILE A 1 169 ? -18.76750 21.49416 7.48685 1.000 18.74433 169 ILE A CA 1
ATOM 1556 C C . ILE A 1 169 ? -17.46341 20.84669 7.02594 1.000 16.81970 169 ILE A C 1
ATOM 1557 O O . ILE A 1 169 ? -17.13410 20.81629 5.83059 1.000 17.91456 169 ILE A O 1
ATOM 1562 N N . VAL A 1 170 ? -16.67912 20.35047 7.97596 1.000 17.10599 170 VAL A N 1
ATOM 1563 C CA . VAL A 1 170 ? -15.36658 19.84156 7.61643 1.000 19.22358 170 VAL A CA 1
ATOM 1564 C C . VAL A 1 170 ? -15.51045 18.62246 6.72113 1.000 16.74366 170 VAL A C 1
ATOM 1565 O O . VAL A 1 170 ? -14.79629 18.47700 5.71601 1.000 19.67803 170 VAL A O 1
ATOM 1569 N N . PHE A 1 171 ? -16.44337 17.72185 7.05737 1.000 15.73664 171 PHE A N 1
ATOM 1570 C CA . PHE A 1 171 ? -16.56191 16.48994 6.29704 1.000 16.04077 171 PHE A CA 1
ATOM 1571 C C . PHE A 1 171 ? -17.06478 16.75383 4.88105 1.000 16.09349 171 PHE A C 1
ATOM 1572 O O . PHE A 1 171 ? -16.46299 16.28023 3.89965 1.000 16.26684 171 PHE A O 1
ATOM 1580 N N . TYR A 1 172 ? -18.18087 17.48102 4.74816 1.000 16.84743 172 TYR A N 1
ATOM 1581 C CA . TYR A 1 172 ? -18.80264 17.63289 3.44465 1.000 16.14161 172 TYR A CA 1
ATOM 1582 C C . TYR A 1 172 ? -18.02592 18.57913 2.53595 1.000 15.00242 172 TYR A C 1
ATOM 1583 O O . TYR A 1 172 ? -18.04747 18.40198 1.32424 1.000 16.82666 172 TYR A O 1
ATOM 1592 N N A PHE A 1 173 ? -17.46303 19.66255 3.07739 0.700 17.27695 173 PHE A N 1
ATOM 1593 N N B PHE A 1 173 ? -17.23839 19.50030 3.10939 0.300 13.58069 173 PHE A N 1
ATOM 1594 C CA A PHE A 1 173 ? -16.60841 20.50218 2.24932 0.700 14.72049 173 PHE A CA 1
ATOM 1595 C CA B PHE A 1 173 ? -16.36787 20.33139 2.28376 0.300 16.67069 173 PHE A CA 1
ATOM 1596 C C A PHE A 1 173 ? -15.54372 19.63944 1.57748 0.700 13.44889 173 PHE A C 1
ATOM 1597 C C B PHE A 1 173 ? -15.20102 19.52542 1.73886 0.300 17.59927 173 PHE A C 1
ATOM 1598 O O A PHE A 1 173 ? -15.37376 19.66116 0.35435 0.700 15.39956 173 PHE A O 1
ATOM 1599 O O B PHE A 1 173 ? -14.81138 19.70284 0.57837 0.300 14.39478 173 PHE A O 1
ATOM 1614 N N A MET A 1 174 ? -14.81138 18.86138 2.38354 0.600 14.34452 174 MET A N 1
ATOM 1615 N N B MET A 1 174 ? -14.63520 18.63637 2.56043 0.400 18.90761 174 MET A N 1
ATOM 1616 C CA A MET A 1 174 ? -13.74881 17.99738 1.86675 0.600 13.46670 174 MET A CA 1
ATOM 1617 C CA B MET A 1 174 ? -13.59388 17.74184 2.06781 0.400 18.38104 174 MET A CA 1
ATOM 1618 C C A MET A 1 174 ? -14.28765 16.98956 0.85353 0.600 13.43856 174 MET A C 1
ATOM 1619 C C B MET A 1 174 ? -14.14356 16.78209 1.01507 0.400 14.82324 174 MET A C 1
ATOM 1620 O O A MET A 1 174 ? -13.73642 16.83343 -0.24683 0.600 14.33809 174 MET A O 1
ATOM 1621 O O B MET A 1 174 ? -13.48735 16.51336 0.00259 0.400 15.06279 174 MET A O 1
ATOM 1630 N N . PHE A 1 175 ? -15.36758 16.28501 1.21909 1.000 14.71173 175 PHE A N 1
ATOM 1631 C CA . PHE A 1 175 ? -15.94476 15.28633 0.31671 1.000 14.41243 175 PHE A CA 1
ATOM 1632 C C . PHE A 1 175 ? -16.27685 15.92010 -1.04013 1.000 14.52686 175 PHE A C 1
ATOM 1633 O O . PHE A 1 175 ? -15.93566 15.37387 -2.08919 1.000 15.39269 175 PHE A O 1
ATOM 1641 N N . LEU A 1 176 ? -16.97156 17.06426 -1.02741 1.000 15.83182 176 LEU A N 1
ATOM 1642 C CA . LEU A 1 176 ? -17.30174 17.73562 -2.27960 1.000 16.41394 176 LEU A CA 1
ATOM 1643 C C . LEU A 1 176 ? -16.04368 18.09146 -3.07587 1.000 13.98599 176 LEU A C 1
ATOM 1644 O O . LEU A 1 176 ? -15.97245 17.82569 -4.28778 1.000 16.15732 176 LEU A O 1
ATOM 1649 N N . VAL A 1 177 ? -15.04347 18.70554 -2.42502 1.000 13.83742 177 VAL A N 1
ATOM 1650 C CA . VAL A 1 177 ? -13.82672 19.09120 -3.13508 1.000 13.89541 177 VAL A CA 1
ATOM 1651 C C . VAL A 1 177 ? -13.14959 17.87659 -3.75315 1.000 14.54838 177 VAL A C 1
ATOM 1652 O O . VAL A 1 177 ? -12.72432 17.90854 -4.91376 1.000 15.95769 177 VAL A O 1
ATOM 1656 N N . TRP A 1 178 ? -13.00397 16.79199 -2.98642 1.000 14.18752 178 TRP A N 1
ATOM 1657 C CA . TRP A 1 178 ? -12.36807 15.61847 -3.56643 1.000 14.34456 178 TRP A CA 1
ATOM 1658 C C . TRP A 1 178 ? -13.20085 15.02547 -4.70814 1.000 13.59087 178 TRP A C 1
ATOM 1659 O O . TRP A 1 178 ? -12.64788 14.65208 -5.75271 1.000 15.19896 178 TRP A O 1
ATOM 1670 N N . PHE A 1 179 ? -14.52650 15.01262 -4.56228 1.000 15.01701 179 PHE A N 1
ATOM 1671 C CA . PHE A 1 179 ? -15.38363 14.54652 -5.64675 1.000 15.13051 179 PHE A CA 1
ATOM 1672 C C . PHE A 1 179 ? -15.13980 15.35064 -6.92565 1.000 16.28792 179 PHE A C 1
ATOM 1673 O O . PHE A 1 179 ? -15.19758 14.81752 -8.04440 1.000 15.98489 179 PHE A O 1
ATOM 1681 N N . LEU A 1 180 ? -14.90421 16.65217 -6.78669 1.000 14.62620 180 LEU A N 1
ATOM 1682 C CA . LEU A 1 180 ? -14.67235 17.49897 -7.94805 1.000 15.06978 180 LEU A CA 1
ATOM 1683 C C . LEU A 1 180 ? -13.38643 17.15311 -8.71224 1.000 14.65765 180 LEU A C 1
ATOM 1684 O O . LEU A 1 180 ? -13.27729 17.51310 -9.88666 1.000 15.23699 180 LEU A O 1
ATOM 1689 N N . TYR A 1 181 ? -12.42057 16.43421 -8.11876 1.000 14.64476 181 TYR A N 1
ATOM 1690 C CA . TYR A 1 181 ? -11.32508 15.90346 -8.92035 1.000 13.59490 181 TYR A CA 1
ATOM 1691 C C . TYR A 1 181 ? -11.82954 14.84972 -9.89323 1.000 15.42272 181 TYR A C 1
ATOM 1692 O O . TYR A 1 181 ? -11.31384 14.73281 -11.00864 1.000 16.32211 181 TYR A O 1
ATOM 1701 N N . GLY A 1 182 ? -12.79786 14.03945 -9.47471 1.000 15.68984 182 GLY A N 1
ATOM 1702 C CA . GLY A 1 182 ? -13.42984 13.12390 -10.40597 1.000 17.29547 182 GLY A CA 1
ATOM 1703 C C . GLY A 1 182 ? -14.22147 13.83863 -11.48500 1.000 16.44177 182 GLY A C 1
ATOM 1704 O O . GLY A 1 182 ? -14.18977 13.44571 -12.66450 1.000 17.98256 182 GLY A O 1
ATOM 1705 N N . PHE A 1 183 ? -14.91098 14.92448 -11.11435 1.000 17.31816 183 PHE A N 1
ATOM 1706 C CA . PHE A 1 183 ? -15.60782 15.72757 -12.11180 1.000 17.18429 183 PHE A CA 1
ATOM 1707 C C . PHE A 1 183 ? -14.63231 16.25398 -13.16233 1.000 18.96259 183 PHE A C 1
ATOM 1708 O O . PHE A 1 183 ? -14.89977 16.18524 -14.36832 1.000 17.83255 183 PHE A O 1
ATOM 1716 N N . ALA A 1 184 ? -13.48290 16.76564 -12.71971 1.000 16.47658 184 ALA A N 1
ATOM 1717 C CA . ALA A 1 184 ? -12.46415 17.28888 -13.63394 1.000 16.58736 184 ALA A CA 1
ATOM 1718 C C . ALA A 1 184 ? -11.95865 16.24029 -14.62473 1.000 17.35327 184 ALA A C 1
ATOM 1719 O O . ALA A 1 184 ? -11.61925 16.58302 -15.76583 1.000 16.29364 184 ALA A O 1
ATOM 1721 N N . PHE A 1 185 ? -11.91301 14.97095 -14.21380 1.000 17.69995 185 PHE A N 1
ATOM 1722 C CA . PHE A 1 185 ? -11.39226 13.90402 -15.06481 1.000 16.10823 185 PHE A CA 1
ATOM 1723 C C . PHE A 1 185 ? -12.12471 13.84284 -16.39844 1.000 19.82749 185 PHE A C 1
ATOM 1724 O O . PHE A 1 185 ? -11.54946 13.40391 -17.39449 1.000 21.71071 185 PHE A O 1
ATOM 1732 N N A MET A 1 186 ? -13.39536 14.26508 -16.44174 0.500 18.64086 186 MET A N 1
ATOM 1733 N N B MET A 1 186 ? -13.38043 14.30839 -16.42515 0.500 21.67796 186 MET A N 1
ATOM 1734 C CA A MET A 1 186 ? -14.19145 14.18088 -17.66309 0.500 20.80556 186 MET A CA 1
ATOM 1735 C CA B MET A 1 186 ? -14.25142 14.25472 -17.59348 0.500 25.72669 186 MET A CA 1
ATOM 1736 C C A MET A 1 186 ? -13.81988 15.21680 -18.72810 0.500 20.34566 186 MET A C 1
ATOM 1737 C C B MET A 1 186 ? -13.87480 15.25340 -18.68755 0.500 22.65632 186 MET A C 1
ATOM 1738 O O A MET A 1 186 ? -14.20479 15.04623 -19.89122 0.500 25.22273 186 MET A O 1
ATOM 1739 O O B MET A 1 186 ? -14.30889 15.08574 -19.83295 0.500 28.12901 186 MET A O 1
ATOM 1748 N N . PHE A 1 187 ? -13.10039 16.26577 -18.37568 1.000 18.81583 187 PHE A N 1
ATOM 1749 C CA . PHE A 1 187 ? -12.92617 17.39592 -19.27244 1.000 20.01761 187 PHE A CA 1
ATOM 1750 C C . PHE A 1 187 ? -11.68652 17.24694 -20.14481 1.000 19.41068 187 PHE A C 1
ATOM 1751 O O . PHE A 1 187 ? -10.77006 16.49117 -19.81545 1.000 18.80525 187 PHE A O 1
ATOM 1759 N N . PRO A 1 188 ? -11.63555 17.94039 -21.28725 1.000 20.81098 188 PRO A N 1
ATOM 1760 C CA . PRO A 1 188 ? -10.42151 17.90038 -22.11053 1.000 20.35349 188 PRO A CA 1
ATOM 1761 C C . PRO A 1 188 ? -9.21500 18.45920 -21.37087 1.000 18.58565 188 PRO A C 1
ATOM 1762 O O . PRO A 1 188 ? -9.32125 19.20191 -20.38620 1.000 19.26455 188 PRO A O 1
ATOM 1766 N N . PHE A 1 189 ? -8.04271 18.13977 -21.92122 1.000 19.04288 189 PHE A N 1
ATOM 1767 C CA . PHE A 1 189 ? -6.73725 18.41964 -21.32231 1.000 18.49499 189 PHE A CA 1
ATOM 1768 C C . PHE A 1 189 ? -6.65654 19.77725 -20.62233 1.000 17.39029 189 PHE A C 1
ATOM 1769 O O . PHE A 1 189 ? -6.34041 19.86243 -19.42834 1.000 18.89020 189 PHE A O 1
ATOM 1777 N N . SER A 1 190 ? -6.89095 20.86159 -21.35832 1.000 17.66534 190 SER A N 1
ATOM 1778 C CA . SER A 1 190 ? -6.62526 22.17485 -20.77960 1.000 17.40341 190 SER A CA 1
ATOM 1779 C C . SER A 1 190 ? -7.57464 22.47916 -19.62361 1.000 18.52102 190 SER A C 1
ATOM 1780 O O . SER A 1 190 ? -7.13790 22.89678 -18.55471 1.000 18.20219 190 SER A O 1
ATOM 1783 N N . ILE A 1 191 ? -8.87585 22.26120 -19.81743 1.000 17.82745 191 ILE A N 1
ATOM 1784 C CA . ILE A 1 191 ? -9.87886 22.53527 -18.77958 1.000 16.63672 191 ILE A CA 1
ATOM 1785 C C . ILE A 1 191 ? -9.64915 21.66892 -17.55665 1.000 17.69006 191 ILE A C 1
ATOM 1786 O O . ILE A 1 191 ? -9.66235 22.15575 -16.41230 1.000 16.35916 191 ILE A O 1
ATOM 1791 N N . LYS A 1 192 ? -9.38711 20.38330 -17.78365 1.000 15.70337 192 LYS A N 1
ATOM 1792 C CA . LYS A 1 192 ? -9.13372 19.44883 -16.70464 1.000 16.01214 192 LYS A CA 1
ATOM 1793 C C . LYS A 1 192 ? -7.93707 19.89559 -15.87145 1.000 13.75596 192 LYS A C 1
ATOM 1794 O O . LYS A 1 192 ? -7.99444 19.88812 -14.63579 1.000 15.37437 192 LYS A O 1
ATOM 1800 N N . ASN A 1 193 ? -6.84130 20.30381 -16.52443 1.000 14.55058 193 ASN A N 1
ATOM 1801 C CA . ASN A 1 193 ? -5.64770 20.71875 -15.79829 1.000 15.70634 193 ASN A CA 1
ATOM 1802 C C . ASN A 1 193 ? -5.82662 22.04211 -15.08303 1.000 15.41308 193 ASN A C 1
ATOM 1803 O O . ASN A 1 193 ? -5.30614 22.21234 -13.97616 1.000 15.28893 193 ASN A O 1
ATOM 1808 N N . GLN A 1 194 ? -6.56275 22.97686 -15.68122 1.000 16.32258 194 GLN A N 1
ATOM 1809 C CA . GLN A 1 194 ? -6.94104 24.20048 -14.98348 1.000 14.39251 194 GLN A CA 1
ATOM 1810 C C . GLN A 1 194 ? -7.72393 23.87871 -13.72832 1.000 15.81375 194 GLN A C 1
ATOM 1811 O O . GLN A 1 194 ? -7.47207 24.45587 -12.66631 1.000 16.59598 194 GLN A O 1
ATOM 1817 N N A MET A 1 195 ? -8.65249 22.91838 -13.81988 0.500 16.03505 195 MET A N 1
ATOM 1818 N N B MET A 1 195 ? -8.70495 22.98032 -13.83263 0.500 17.28199 195 MET A N 1
ATOM 1819 C CA A MET A 1 195 ? -9.47411 22.54857 -12.67293 0.500 14.42050 195 MET A CA 1
ATOM 1820 C CA B MET A 1 195 ? -9.44984 22.56526 -12.65010 0.500 16.27134 195 MET A CA 1
ATOM 1821 C C A MET A 1 195 ? -8.63769 21.92198 -11.56218 0.500 13.72782 195 MET A C 1
ATOM 1822 C C B MET A 1 195 ? -8.52164 22.03922 -11.57187 0.500 15.93784 195 MET A C 1
ATOM 1823 O O A MET A 1 195 ? -8.84325 22.23049 -10.38333 0.500 14.00426 195 MET A O 1
ATOM 1824 O O B MET A 1 195 ? -8.55405 22.51955 -10.43177 0.500 13.98758 195 MET A O 1
ATOM 1833 N N . TYR A 1 196 ? -7.68895 21.04971 -11.91030 1.000 14.02008 196 TYR A N 1
ATOM 1834 C CA . TYR A 1 196 ? -6.81009 20.48007 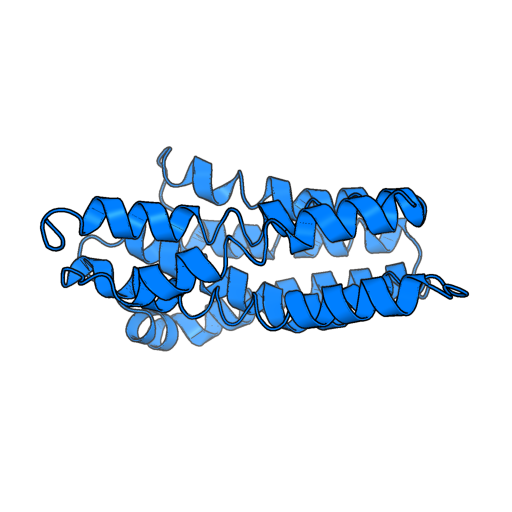-10.88483 1.000 14.92361 196 TYR A CA 1
ATOM 1835 C C . TYR A 1 196 ? -5.91902 21.55316 -10.25727 1.000 14.94433 196 TYR A C 1
ATOM 1836 O O . TYR A 1 196 ? -5.70779 21.53817 -9.04178 1.000 14.50178 196 TYR A O 1
ATOM 1845 N N . ASN A 1 197 ? -5.42225 22.49895 -11.05879 1.000 15.18215 197 ASN A N 1
ATOM 1846 C CA . ASN A 1 197 ? -4.51058 23.50999 -10.52196 1.000 15.78635 197 ASN A CA 1
ATOM 1847 C C . ASN A 1 197 ? -5.20737 24.33079 -9.43343 1.000 14.15110 197 ASN A C 1
ATOM 1848 O O . ASN A 1 197 ? -4.59459 24.67049 -8.41643 1.000 16.81804 197 ASN A O 1
ATOM 1853 N N A ILE A 1 198 ? -6.49273 24.61875 -9.62554 0.500 13.73875 198 ILE A N 1
ATOM 1854 N N B ILE A 1 198 ? -6.48737 24.66201 -9.62889 0.500 14.23078 198 ILE A N 1
ATOM 1855 C CA A ILE A 1 198 ? -7.26059 25.41888 -8.68816 0.500 14.24783 198 ILE A CA 1
ATOM 1856 C CA B ILE A 1 198 ? -7.23948 25.40659 -8.62493 0.500 16.44867 198 ILE A CA 1
ATOM 1857 C C A ILE A 1 198 ? -7.83864 24.56587 -7.55191 0.500 15.50975 198 ILE A C 1
ATOM 1858 C C B ILE A 1 198 ? -7.68672 24.49413 -7.49516 0.500 15.89450 198 ILE A C 1
ATOM 1859 O O A ILE A 1 198 ? -7.92891 25.03728 -6.40895 0.500 15.15397 198 ILE A O 1
ATOM 1860 O O B ILE A 1 198 ? -7.59578 24.86139 -6.31597 0.500 13.50502 198 ILE A O 1
ATOM 1869 N N . LEU A 1 199 ? -8.19879 23.30355 -7.83761 1.000 14.35371 199 LEU A N 1
ATOM 1870 C CA . LEU A 1 199 ? -8.69255 22.41126 -6.78877 1.000 14.58992 199 LEU A CA 1
ATOM 1871 C C . LEU A 1 199 ? -7.62230 22.16087 -5.75555 1.000 13.81759 199 LEU A C 1
ATOM 1872 O O . LEU A 1 199 ? -7.94284 22.09161 -4.56452 1.000 14.62118 199 LEU A O 1
ATOM 1877 N N . ASP A 1 200 ? -6.35071 22.09717 -6.17710 1.000 14.51991 200 ASP A N 1
ATOM 1878 C CA . ASP A 1 200 ? -5.26482 21.88968 -5.21684 1.000 14.88570 200 ASP A CA 1
ATOM 1879 C C . ASP A 1 200 ? -5.19326 23.02723 -4.19803 1.000 14.36819 200 ASP A C 1
ATOM 1880 O O . ASP A 1 200 ? -4.81727 22.80743 -3.04076 1.000 15.33277 200 ASP A O 1
ATOM 1885 N N . ILE A 1 201 ? -5.51816 24.24525 -4.62580 1.000 14.61041 201 ILE A N 1
ATOM 1886 C CA . ILE A 1 201 ? -5.50507 25.36903 -3.69291 1.000 15.27204 201 ILE A CA 1
ATOM 1887 C C . ILE A 1 201 ? -6.50613 25.10190 -2.58885 1.000 14.90276 201 ILE A C 1
ATOM 1888 O O . ILE A 1 201 ? -6.25627 25.39620 -1.41306 1.000 16.73295 201 ILE A O 1
ATOM 1893 N N . VAL A 1 202 ? -7.66890 24.55884 -2.94686 1.000 15.12170 202 VAL A N 1
ATOM 1894 C CA . VAL A 1 202 ? -8.73492 24.34810 -1.98292 1.000 15.39502 202 VAL A CA 1
ATOM 1895 C C . VAL A 1 202 ? -8.45497 23.12404 -1.11985 1.000 15.26698 202 VAL A C 1
ATOM 1896 O O . VAL A 1 202 ? -8.63062 23.17248 0.10452 1.000 17.65448 202 VAL A O 1
ATOM 1900 N N . SER A 1 203 ? -8.05723 22.00562 -1.73660 1.000 14.54025 203 SER A N 1
ATOM 1901 C CA . SER A 1 203 ? -7.88573 20.76512 -0.98418 1.000 15.08327 203 SER A CA 1
ATOM 1902 C C . SER A 1 203 ? -6.66914 20.82166 -0.08917 1.000 15.78555 203 SER A C 1
ATOM 1903 O O . SER A 1 203 ? -6.68911 20.25779 1.00288 1.000 15.64150 203 SER A O 1
ATOM 1906 N N A LYS A 1 204 ? -5.62819 21.54206 -0.47551 0.700 15.63791 204 LYS A N 1
ATOM 1907 N N B LYS A 1 204 ? -5.56681 21.37475 -0.59712 0.300 15.31884 204 LYS A N 1
ATOM 1908 C CA A LYS A 1 204 ? -4.40998 21.59105 0.32278 0.700 15.13400 204 LYS A CA 1
ATOM 1909 C CA B LYS A 1 204 ? -4.27008 21.40474 0.07346 0.300 13.47410 204 LYS A CA 1
ATOM 1910 C C A LYS A 1 204 ? -4.25059 22.92602 1.03488 0.700 14.96333 204 LYS A C 1
ATOM 1911 C C B LYS A 1 204 ? -4.04320 22.68717 0.86488 0.300 12.52898 204 LYS A C 1
ATOM 1912 O O A LYS A 1 204 ? -4.26063 22.96212 2.26863 0.700 12.55102 204 LYS A O 1
ATOM 1913 O O B LYS A 1 204 ? -3.67013 22.62955 2.04025 0.300 14.58693 204 LYS A O 1
ATOM 1924 N N A ASN A 1 205 ? -4.08045 24.02285 0.28814 0.700 15.64543 205 ASN A N 1
ATOM 1925 N N B ASN A 1 205 ? -4.27609 23.84974 0.25228 0.300 13.33905 205 ASN A N 1
ATOM 1926 C CA A ASN A 1 205 ? -3.69536 25.26498 0.93411 0.700 16.20545 205 ASN A CA 1
ATOM 1927 C CA B ASN A 1 205 ? -3.75932 25.09668 0.80721 0.300 14.42469 205 ASN A CA 1
ATOM 1928 C C A ASN A 1 205 ? -4.79597 25.77315 1.85089 0.700 16.62464 205 ASN A C 1
ATOM 1929 C C B ASN A 1 205 ? -4.76171 25.83698 1.69198 0.300 15.55769 205 ASN A C 1
ATOM 1930 O O A ASN A 1 205 ? -4.51363 26.20498 2.97876 0.700 14.94886 205 ASN A O 1
ATOM 1931 O O B ASN A 1 205 ? -4.35318 26.51571 2.64133 0.300 17.18143 205 ASN A O 1
ATOM 1940 N N . ILE A 1 206 ? -6.05813 25.71647 1.40364 1.000 16.50841 206 ILE A N 1
ATOM 1941 C CA . ILE A 1 206 ? -7.11394 26.21515 2.29142 1.000 16.83333 206 ILE A CA 1
ATOM 1942 C C . ILE A 1 206 ? -7.14530 25.42085 3.59567 1.000 17.52473 206 ILE A C 1
ATOM 1943 O O . ILE A 1 206 ? -7.37651 25.98089 4.67641 1.000 17.75102 206 ILE A O 1
ATOM 1948 N N A TYR A 1 207 ? -6.85203 24.12309 3.52603 0.700 17.75895 207 TYR A N 1
ATOM 1949 N N B TYR A 1 207 ? -6.95852 24.09849 3.51469 0.300 17.60513 207 TYR A N 1
ATOM 1950 C CA A TYR A 1 207 ? -6.78258 23.32561 4.74038 0.700 17.59472 207 TYR A CA 1
ATOM 1951 C CA B TYR A 1 207 ? -6.93528 23.29533 4.73291 0.300 18.10557 207 TYR A CA 1
ATOM 1952 C C A TYR A 1 207 ? -5.69283 23.82954 5.67746 0.700 15.64826 207 TYR A C 1
ATOM 1953 C C B TYR A 1 207 ? -5.77752 23.69388 5.63385 0.300 16.79505 207 TYR A C 1
ATOM 1954 O O A TYR A 1 207 ? -5.94921 24.06946 6.86314 0.700 14.39327 207 TYR A O 1
ATOM 1955 O O B TYR A 1 207 ? -5.89402 23.61908 6.86214 0.300 17.20249 207 TYR A O 1
ATOM 1972 N N A SER A 1 208 ? -4.47316 24.02025 5.15437 0.500 14.36708 208 SER A N 1
ATOM 1973 N N B SER A 1 208 ? -4.66205 24.14023 5.04949 0.500 17.88586 208 SER A N 1
ATOM 1974 C CA A SER A 1 208 ? -3.38163 24.58397 5.94652 0.500 14.25208 208 SER A CA 1
ATOM 1975 C CA B SER A 1 208 ? -3.51617 24.52340 5.86425 0.500 20.05040 208 SER A CA 1
ATOM 1976 C C A SER A 1 208 ? -3.77463 25.91712 6.57526 0.500 14.68267 208 SER A C 1
ATOM 1977 C C B SER A 1 208 ? -3.71926 25.89441 6.50627 0.500 18.79259 208 SER A C 1
ATOM 1978 O O A SER A 1 208 ? -3.54368 26.14778 7.77073 0.500 13.70863 208 SER A O 1
ATOM 1979 O O B SER A 1 208 ? -3.29369 26.12075 7.64610 0.500 19.86745 208 SER A O 1
ATOM 1984 N N . ILE A 1 209 ? -4.36065 26.81847 5.78316 1.000 16.80597 209 ILE A N 1
ATOM 1985 C CA . ILE A 1 209 ? -4.73553 28.12190 6.33002 1.000 17.11198 209 ILE A CA 1
ATOM 1986 C C . ILE A 1 209 ? -5.74263 27.94804 7.46138 1.000 16.24820 209 ILE A C 1
ATOM 1987 O O . ILE A 1 209 ? -5.66211 28.61367 8.50563 1.000 17.10818 209 ILE A O 1
ATOM 1992 N N . PHE A 1 210 ? -6.71002 27.05366 7.26090 1.000 16.09972 210 PHE A N 1
ATOM 1993 C CA . PHE A 1 210 ? -7.67936 26.72166 8.29877 1.000 15.65417 210 PHE A CA 1
ATOM 1994 C C . PHE A 1 210 ? -6.99807 26.26518 9.58017 1.000 15.86670 210 PHE A C 1
ATOM 1995 O O . PHE A 1 210 ? -7.29940 26.77162 10.67449 1.000 16.07903 210 PHE A O 1
ATOM 2003 N N . ILE A 1 211 ? -6.07509 25.30785 9.47237 1.000 14.89891 211 ILE A N 1
ATOM 2004 C CA . ILE A 1 211 ? -5.38718 24.79268 10.65987 1.000 15.92731 211 ILE A CA 1
ATOM 2005 C C . ILE A 1 211 ? -4.59921 25.92029 11.33192 1.000 16.51276 211 ILE A C 1
ATOM 2006 O O . ILE A 1 211 ? -4.58575 26.05562 12.55923 1.000 15.80599 211 ILE A O 1
ATOM 2011 N N . PHE A 1 212 ? -3.94958 26.75629 10.53969 1.000 16.51091 212 PHE A N 1
ATOM 2012 C CA . PHE A 1 212 ? -3.23750 27.90053 11.09780 1.000 16.37662 212 PHE A CA 1
ATOM 2013 C C . PHE A 1 212 ? -4.16190 28.81537 11.89367 1.000 17.18214 212 PHE A C 1
ATOM 2014 O O . PHE A 1 212 ? -3.80298 29.27817 12.99151 1.000 17.00620 212 PHE A O 1
ATOM 2022 N N . ILE A 1 213 ? -5.33473 29.13314 11.33317 1.000 15.57785 213 ILE A N 1
ATOM 2023 C CA . ILE A 1 213 ? -6.27733 30.00481 12.03051 1.000 16.82409 213 ILE A CA 1
ATOM 2024 C C . ILE A 1 213 ? -6.76892 29.34580 13.32297 1.000 17.15140 213 ILE A C 1
ATOM 2025 O O . ILE A 1 213 ? -6.93831 30.01272 14.35051 1.000 17.01605 213 ILE A O 1
ATOM 2030 N N . VAL A 1 214 ? -7.04131 28.03326 13.28988 1.000 16.69078 214 VAL A N 1
ATOM 2031 C CA . VAL A 1 214 ? -7.42739 27.33304 14.51691 1.000 16.30088 214 VAL A CA 1
ATOM 2032 C C . VAL A 1 214 ? -6.31956 27.44119 15.56558 1.000 17.93706 214 VAL A C 1
ATOM 2033 O O . VAL A 1 214 ? -6.57315 27.75339 16.73549 1.000 17.63896 214 VAL A O 1
ATOM 2037 N N . ILE A 1 215 ? -5.05882 27.22860 15.15596 1.000 16.55294 215 ILE A N 1
ATOM 2038 C CA . ILE A 1 215 ? -3.93594 27.37292 16.07120 1.000 17.66081 215 ILE A CA 1
ATOM 2039 C C . ILE A 1 215 ? -3.90044 28.78248 16.63975 1.000 16.80428 215 ILE A C 1
ATOM 2040 O O . ILE A 1 215 ? -3.74467 28.97984 17.84341 1.000 18.27140 215 ILE A O 1
ATOM 2045 N N . LEU A 1 216 ? -3.96770 29.78640 15.77342 1.000 16.82377 216 LEU A N 1
ATOM 2046 C CA . LEU A 1 216 ? -3.86597 31.15789 16.24002 1.000 19.20859 216 LEU A CA 1
ATOM 2047 C C . LEU A 1 216 ? -4.98917 31.47804 17.21867 1.000 19.74241 216 LEU A C 1
ATOM 2048 O O . LEU A 1 216 ? -4.74576 32.07272 18.28118 1.000 21.31399 216 LEU A O 1
ATOM 2053 N N . ASN A 1 217 ? -6.21740 31.04560 16.90149 1.000 19.27202 217 ASN A N 1
ATOM 2054 C CA . ASN A 1 217 ? -7.36465 31.26835 17.78566 1.000 21.86881 217 ASN A CA 1
ATOM 2055 C C . ASN A 1 217 ? -7.18841 30.57670 19.12999 1.000 23.81261 217 ASN A C 1
ATOM 2056 O O . ASN A 1 217 ? -7.48123 31.15335 20.18002 1.000 23.84825 217 ASN A O 1
ATOM 2061 N N . GLN A 1 218 ? -6.69929 29.34468 19.12509 1.000 20.73698 218 GLN A N 1
ATOM 2062 C CA . GLN A 1 218 ? -6.55520 28.63493 20.38818 1.000 24.46629 218 GLN A CA 1
ATOM 2063 C C . GLN A 1 218 ? -5.43645 29.21597 21.23288 1.000 26.44835 218 GLN A C 1
ATOM 2064 O O . GLN A 1 218 ? -5.50476 29.15929 22.46326 1.000 28.10870 218 GLN A O 1
ATOM 2070 N N . SER A 1 219 ? -4.40218 29.76579 20.60631 1.000 27.93875 219 SER A N 1
ATOM 2071 C CA . SER A 1 219 ? -3.18210 30.09908 21.32622 1.000 30.73505 219 SER A CA 1
ATOM 2072 C C . SER A 1 219 ? -2.93199 31.58822 21.48419 1.000 39.68895 219 SER A C 1
ATOM 2073 O O . SER A 1 219 ? -1.87730 31.96001 22.00972 1.000 40.05816 219 SER A O 1
ATOM 2076 N N A TYR A 1 220 ? -3.85945 32.44759 21.05220 0.500 43.73381 220 TYR A N 1
ATOM 2077 N N B TYR A 1 220 ? -3.86664 32.44592 21.06216 0.500 43.81864 220 TYR A N 1
ATOM 2078 C CA A TYR A 1 220 ? -3.54915 33.87132 20.96117 0.500 52.19096 220 TYR A CA 1
ATOM 2079 C CA B TYR A 1 220 ? -3.56569 33.87249 20.95814 0.500 52.40289 220 TYR A CA 1
ATOM 2080 C C A TYR A 1 220 ? -3.15800 34.46094 22.30933 0.500 54.91794 220 TYR A C 1
ATOM 2081 C C B TYR A 1 220 ? -3.19003 34.48383 22.30282 0.500 55.20424 220 TYR A C 1
ATOM 2082 O O A TYR A 1 220 ? -2.29825 35.34752 22.36746 0.500 53.75299 220 TYR A O 1
ATOM 2083 O O B TYR A 1 220 ? -2.36731 35.40516 22.35224 0.500 54.36867 220 TYR A O 1
ATOM 2100 N N . LYS A 1 221 ? -3.76389 33.98031 23.39896 1.000 56.23925 221 LYS A N 1
ATOM 2101 C CA . LYS A 1 221 ? -3.39848 34.48296 24.72202 1.000 57.79975 221 LYS A CA 1
ATOM 2102 C C . LYS A 1 221 ? -1.95850 34.12787 25.07675 1.000 56.28741 221 LYS A C 1
ATOM 2103 O O . LYS A 1 221 ? -1.25135 34.92923 25.70019 1.000 54.44644 221 LYS A O 1
ATOM 2109 N N . LEU A 1 222 ? -1.50361 32.93440 24.69274 1.000 55.29547 222 LEU A N 1
ATOM 2110 C CA . LEU A 1 222 ? -0.10308 32.58816 24.89807 1.000 59.15162 222 LEU A CA 1
ATOM 2111 C C . LEU A 1 222 ? 0.83200 33.44939 24.05835 1.000 63.76793 222 LEU A C 1
ATOM 2112 O O . LEU A 1 222 ? 2.00249 33.60218 24.42081 1.000 63.33905 222 LEU A O 1
ATOM 2117 N N . LEU A 1 223 ? 0.34375 34.01054 22.94845 1.000 66.22068 223 LEU A N 1
ATOM 2118 C CA . LEU A 1 223 ? 1.16820 34.87105 22.10436 1.000 69.09777 223 LEU A CA 1
ATOM 2119 C C . LEU A 1 223 ? 1.19342 36.30591 22.62054 1.000 73.08740 223 LEU A C 1
ATOM 2120 O O . LEU A 1 223 ? 2.26384 36.91298 22.74015 1.000 75.26986 223 LEU A O 1
ATOM 2125 N N . LEU A 1 224 ? 0.02466 36.86721 22.91262 1.000 74.87769 224 LEU A N 1
ATOM 2126 C CA . LEU A 1 224 ? -0.06994 38.24014 23.38767 1.000 76.41320 224 LEU A CA 1
ATOM 2127 C C . LEU A 1 224 ? 0.31354 38.32853 24.86013 1.000 78.33770 224 LEU A C 1
ATOM 2128 O O . LEU A 1 224 ? -0.00846 37.43979 25.65006 1.000 79.65462 224 LEU A O 1
#

Nearest PDB structures (foldseek):
  7aky-assembly1_A  TM=1.004E+00  e=3.001E-27  Organic Lake phycodnavirus
  7akw-assembly2_B  TM=9.941E-01  e=9.805E-25  Organic Lake phycodnavirus
  6jo0-assembly1_A  TM=9.424E-01  e=1.214E-13  Phaeocystis globosa virus 12T
  8cqd-assembly1_D  TM=7.918E-01  e=1.658E-04  uncultured Gammaproteobacteria bacterium
  4kly-assembly1_E  TM=8.024E-01  e=4.581E-04  gamma proteobacterium 'Hot 75m4'

Secondary structure (DSSP, 8-state):
-HHHHHHHHHHHHHHHHHHHHHHHTTS---GGGHHHHHHHHHHHHHHHHHHHHHHHHHHHGGG--S--GGGHHHHHHHHHHHHHHHHHHHHHHHH-SS---HHHHHHHHHHHHHHHHHHHHHHHHHHHHHHTTSS-HHHHHHHHHHHHHHHHHHHHHHH--SSHHHHHHHHHHHHHHHHHHHHHTS-HHHHHHHHHHHHIIIIIHHHHHHHHHHHHHHHHHH-

Radius of gyration: 17.93 Å; Cα contacts (8 Å, |Δi|>4): 255; chains: 1; bounding box: 32×39×53 Å

Solvent-accessible surface area: 11447 Å² total

Organism: NCBI:txid938083

Sequence (223 aa):
DNIIMTAYISIFVVQIITTAIISVYGLFIPLNFKDIILREILIILEELLIVQIIIEFIFYIWLIITLQSINEDITYVRYFDWVLTTPVMLLTTTVYFFEYMNSSDDGIRRKKEINDRDYVYLFYICCLSNFFMLLIGYLGETKQQINKMLTLFFGGSFFLFFLTFYLLYVKYTKKENWMMNYIVFYFFMMFLVWFLYGFAFMMFPFSIKNQMMYNIILDIVSKKNNIYYSSIFIFIVILNQSYYKLLL

B-factor: mean 26.02, std 13.08, range [11.42, 79.65]

Foldseek 3Di:
DLLLVLLVVLVVLLVVLLVLLVVLLPQDADQQLVQLSVLSVLLNVLSVLVNVVSVVVNVQVVPDDDLCPLVVLVSCLPNVLSLLLSLLSVLCSVPPPGRDHSVVVCVVCVVLSVVLSVLQVQLSVLLSCPLVPVDDLVSNLVRNVVSLVVSLVSSPVPRHDPDVVRVVSSVQLSVLVNVLSVLSPDDRRSSSSSVSVSCCSNRRVVSVVSSVVSCVNRVVVVD

InterPro domains:
  IPR001425 Archaeal/bacterial/fungal rhodopsins [PF01036] (10-215)
  IPR018229 Rhodopsin, retinal binding site [PS00950] (73-85)